Protein AF-A0AAD5VGL7-F1 (afdb_monomer_lite)

Structure (mmCIF, N/CA/C/O backbone):
data_AF-A0AAD5VGL7-F1
#
_entry.id   AF-A0AAD5VGL7-F1
#
loop_
_atom_site.group_PDB
_atom_site.id
_atom_site.type_symbol
_atom_site.label_atom_id
_atom_site.label_alt_id
_atom_site.label_comp_id
_atom_site.label_asym_id
_atom_site.label_entity_id
_atom_site.label_seq_id
_atom_site.pdbx_PDB_ins_code
_atom_site.Cartn_x
_atom_site.Cartn_y
_atom_site.Cartn_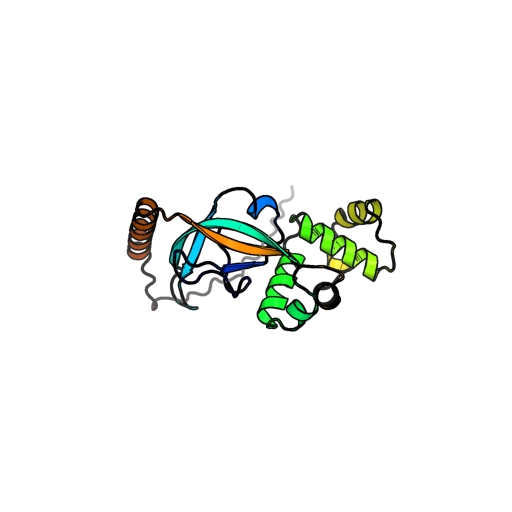z
_atom_site.occupancy
_atom_site.B_iso_or_equiv
_atom_site.auth_seq_id
_atom_site.auth_comp_id
_atom_site.auth_asym_id
_atom_site.auth_atom_id
_atom_site.pdbx_PDB_model_num
ATOM 1 N N . MET A 1 1 ? 11.187 3.983 -8.743 1.00 81.25 1 MET A N 1
ATOM 2 C CA . MET A 1 1 ? 10.273 3.197 -7.882 1.00 81.25 1 MET A CA 1
ATOM 3 C C . MET A 1 1 ? 10.754 1.748 -7.814 1.00 81.25 1 MET A C 1
ATOM 5 O O . MET A 1 1 ? 11.254 1.262 -8.818 1.00 81.25 1 MET A O 1
ATOM 9 N N . HIS A 1 2 ? 10.634 1.075 -6.661 1.00 80.56 2 HIS A N 1
ATOM 10 C CA . HIS A 1 2 ? 11.123 -0.303 -6.461 1.00 80.56 2 HIS A CA 1
ATOM 11 C C . HIS A 1 2 ? 10.104 -1.188 -5.691 1.00 80.56 2 HIS A C 1
ATOM 13 O O . HIS A 1 2 ? 10.265 -1.466 -4.499 1.00 80.56 2 HIS A O 1
ATOM 19 N N . PRO A 1 3 ? 8.987 -1.582 -6.321 1.00 79.75 3 PRO A N 1
ATOM 20 C CA . PRO A 1 3 ? 7.969 -2.410 -5.672 1.00 79.75 3 PRO A CA 1
ATOM 21 C C . PRO A 1 3 ? 8.527 -3.793 -5.292 1.00 79.75 3 PRO A C 1
ATOM 23 O O . PRO A 1 3 ? 9.237 -4.428 -6.069 1.00 79.75 3 PRO A O 1
ATOM 26 N N . ASN A 1 4 ? 8.191 -4.272 -4.092 1.00 76.88 4 ASN A N 1
ATOM 27 C CA . ASN A 1 4 ? 8.487 -5.642 -3.664 1.00 76.88 4 ASN A CA 1
ATOM 28 C C . ASN A 1 4 ? 7.339 -6.583 -4.079 1.00 76.88 4 ASN A C 1
ATOM 30 O O . ASN A 1 4 ? 6.189 -6.339 -3.711 1.00 76.88 4 ASN A O 1
ATOM 34 N N . ALA A 1 5 ? 7.655 -7.675 -4.779 1.00 73.50 5 ALA A N 1
ATOM 35 C CA . ALA A 1 5 ? 6.692 -8.680 -5.236 1.00 73.50 5 ALA A CA 1
ATOM 36 C C . ALA A 1 5 ? 5.824 -9.276 -4.107 1.00 73.50 5 ALA A C 1
ATOM 38 O O . ALA A 1 5 ? 4.659 -9.595 -4.338 1.00 73.50 5 ALA A O 1
ATOM 39 N N . ASP A 1 6 ? 6.334 -9.345 -2.871 1.00 74.06 6 ASP A N 1
ATOM 40 C CA . ASP A 1 6 ? 5.563 -9.808 -1.707 1.00 74.06 6 ASP A CA 1
ATOM 41 C C . ASP A 1 6 ? 4.350 -8.911 -1.404 1.00 74.06 6 ASP A C 1
ATOM 43 O O . ASP A 1 6 ? 3.361 -9.382 -0.849 1.00 74.06 6 ASP A O 1
ATOM 47 N N . HIS A 1 7 ? 4.419 -7.625 -1.772 1.00 76.25 7 HIS A N 1
ATOM 48 C CA . HIS A 1 7 ? 3.369 -6.623 -1.543 1.00 76.25 7 HIS A CA 1
ATOM 49 C C . HIS A 1 7 ? 2.596 -6.259 -2.820 1.00 76.25 7 HIS A C 1
ATOM 51 O O . HIS A 1 7 ? 1.523 -5.657 -2.742 1.00 76.25 7 HIS A O 1
ATOM 57 N N . HIS A 1 8 ? 3.145 -6.588 -3.992 1.00 83.44 8 HIS A N 1
ATOM 58 C CA . HIS A 1 8 ? 2.603 -6.220 -5.298 1.00 83.44 8 HIS A CA 1
ATOM 59 C C . HIS A 1 8 ? 2.683 -7.433 -6.239 1.00 83.44 8 HIS A C 1
ATOM 61 O O . HIS A 1 8 ? 3.618 -7.535 -7.035 1.00 83.44 8 HIS A O 1
ATOM 67 N N . PRO A 1 9 ? 1.725 -8.373 -6.157 1.00 81.75 9 PRO A N 1
ATOM 68 C CA . PRO A 1 9 ? 1.794 -9.630 -6.907 1.00 81.75 9 PRO A CA 1
ATOM 69 C C . PRO A 1 9 ? 1.718 -9.442 -8.429 1.00 81.75 9 PRO A C 1
ATOM 71 O O . PRO A 1 9 ? 2.127 -10.321 -9.178 1.00 81.75 9 PRO A O 1
ATOM 74 N N . LEU A 1 10 ? 1.207 -8.295 -8.880 1.00 87.62 10 LEU A N 1
ATOM 75 C CA . LEU A 1 10 ? 0.990 -7.961 -10.287 1.00 87.62 10 LEU A CA 1
ATOM 76 C C . LEU A 1 10 ? 2.002 -6.931 -10.815 1.00 87.62 10 LEU A C 1
ATOM 78 O O . LEU A 1 10 ? 1.765 -6.289 -11.838 1.00 87.62 10 LEU A O 1
ATOM 82 N N . VAL A 1 11 ? 3.132 -6.757 -10.124 1.00 88.88 11 VAL A N 1
ATOM 83 C CA . VAL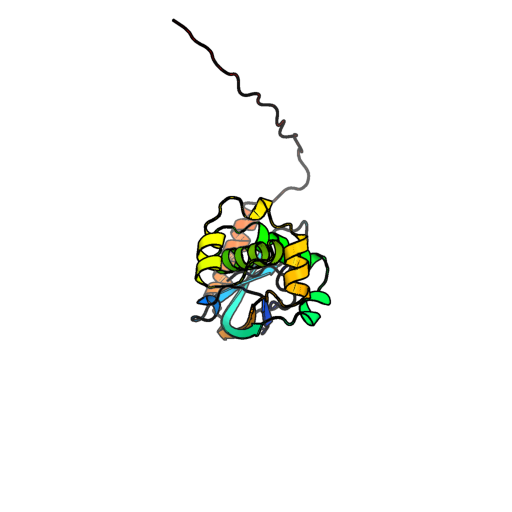 A 1 11 ? 4.255 -5.975 -10.649 1.00 88.88 11 VAL A CA 1
ATOM 84 C C . VAL A 1 11 ? 4.773 -6.605 -11.957 1.00 88.88 11 VAL A C 1
ATOM 86 O O . VAL A 1 11 ? 4.791 -7.836 -12.073 1.00 88.88 11 VAL A O 1
ATOM 89 N N . PRO A 1 12 ? 5.216 -5.808 -12.949 1.00 89.94 12 PRO A N 1
ATOM 90 C CA . PRO A 1 12 ? 5.855 -6.340 -14.144 1.00 89.94 12 PRO A CA 1
ATOM 91 C C . PRO A 1 12 ? 7.048 -7.225 -13.782 1.00 89.94 12 PRO A C 1
ATOM 93 O O . PRO A 1 12 ? 7.918 -6.823 -13.013 1.00 89.94 12 PRO A O 1
ATOM 96 N N . HIS A 1 13 ? 7.097 -8.428 -14.352 1.00 84.81 13 HIS A N 1
ATOM 97 C CA . HIS A 1 13 ? 8.232 -9.344 -14.185 1.00 84.81 13 HIS A CA 1
ATOM 98 C C . HIS A 1 13 ? 9.270 -9.187 -15.303 1.00 84.81 13 HIS A C 1
ATOM 100 O O . HIS A 1 13 ? 10.425 -9.567 -15.135 1.00 84.81 13 HIS A O 1
ATOM 106 N N . ASN A 1 14 ? 8.861 -8.599 -16.430 1.00 88.56 14 ASN A N 1
ATOM 107 C CA . ASN A 1 14 ? 9.703 -8.357 -17.591 1.00 88.56 14 ASN A CA 1
ATOM 108 C C . ASN A 1 14 ? 9.785 -6.851 -17.878 1.00 88.56 14 ASN A C 1
ATOM 110 O O . ASN A 1 14 ? 8.787 -6.145 -17.702 1.00 88.56 14 ASN A O 1
ATOM 114 N N . PRO A 1 15 ? 10.939 -6.347 -18.349 1.00 91.69 15 PRO A N 1
ATOM 115 C CA . PRO A 1 15 ? 11.056 -4.973 -18.816 1.00 91.69 15 PRO A CA 1
ATOM 116 C C . PRO A 1 15 ? 10.012 -4.620 -19.881 1.00 91.69 15 PRO A C 1
ATOM 118 O O . PRO A 1 15 ? 9.734 -5.415 -20.775 1.00 91.69 15 PRO A O 1
ATOM 121 N N . GLY A 1 16 ? 9.440 -3.422 -19.782 1.00 92.44 16 GLY A N 1
ATOM 122 C CA . GLY A 1 16 ? 8.427 -2.899 -20.700 1.00 92.44 16 GLY A CA 1
ATOM 123 C C . GLY A 1 16 ? 6.991 -3.391 -20.483 1.00 92.44 16 GLY A C 1
ATOM 124 O O . GLY A 1 16 ? 6.076 -2.843 -21.093 1.00 92.44 16 GLY A O 1
ATOM 125 N N . TYR A 1 17 ? 6.762 -4.398 -19.635 1.00 93.31 17 TYR A N 1
ATOM 126 C CA . TYR A 1 17 ? 5.423 -4.959 -19.444 1.00 93.31 17 TYR A CA 1
ATOM 127 C C . TYR A 1 17 ? 4.573 -4.068 -18.530 1.00 93.31 17 TYR A C 1
ATOM 129 O O . TYR A 1 17 ? 5.093 -3.510 -17.565 1.00 93.31 17 TYR A O 1
ATOM 137 N N . PRO A 1 18 ? 3.258 -3.951 -18.778 1.00 94.75 18 PRO A N 1
ATOM 138 C CA . PRO A 1 18 ? 2.367 -3.276 -17.850 1.00 94.75 18 PRO A CA 1
ATOM 139 C C . PRO A 1 18 ? 2.207 -4.093 -16.564 1.00 94.75 18 PRO A C 1
ATOM 141 O O . PRO A 1 18 ? 2.501 -5.290 -16.514 1.00 94.75 18 PRO A O 1
ATOM 144 N N . GLY A 1 19 ? 1.703 -3.450 -15.518 1.00 94.12 19 GLY A N 1
ATOM 145 C CA . GLY A 1 19 ? 1.383 -4.143 -14.276 1.00 94.12 19 GLY A CA 1
ATOM 146 C C . GLY A 1 19 ? 0.518 -3.317 -13.344 1.00 94.12 19 GLY A C 1
ATOM 147 O O . GLY A 1 19 ? 0.002 -2.263 -13.712 1.00 94.12 19 GLY A O 1
ATOM 148 N N . LEU A 1 20 ? 0.361 -3.808 -12.123 1.00 93.75 20 LEU A N 1
ATOM 149 C CA . LEU A 1 20 ? -0.475 -3.197 -11.103 1.00 93.75 20 LEU A CA 1
ATOM 150 C C . LEU A 1 20 ? 0.262 -3.192 -9.768 1.00 93.75 20 LEU A C 1
ATOM 152 O O . LEU A 1 20 ? 0.840 -4.199 -9.349 1.00 93.75 20 LEU A O 1
ATOM 156 N N . ILE A 1 21 ? 0.221 -2.055 -9.083 1.00 93.44 21 ILE A N 1
ATOM 157 C CA . ILE A 1 21 ? 0.756 -1.915 -7.734 1.00 93.44 21 ILE A CA 1
ATOM 158 C C . ILE A 1 21 ? -0.314 -1.392 -6.793 1.00 93.44 21 ILE A C 1
ATOM 160 O O . ILE A 1 21 ? -1.121 -0.533 -7.128 1.00 93.44 21 ILE A O 1
ATOM 164 N N . ILE A 1 22 ? -0.274 -1.898 -5.573 1.00 92.62 22 ILE A N 1
ATOM 165 C CA . ILE A 1 22 ? -1.007 -1.336 -4.445 1.00 92.62 22 ILE A CA 1
ATOM 166 C C . ILE A 1 22 ? -0.101 -0.283 -3.797 1.00 92.62 22 ILE A C 1
ATOM 168 O O . ILE A 1 22 ? 1.031 -0.601 -3.450 1.00 92.62 22 ILE A O 1
ATOM 172 N N . CYS A 1 23 ? -0.521 0.970 -3.650 1.00 89.25 23 CYS A N 1
ATOM 173 C CA . CYS A 1 23 ? 0.334 2.013 -3.082 1.00 89.25 23 CYS A CA 1
ATOM 174 C C . CYS A 1 23 ? -0.482 3.131 -2.440 1.00 89.25 23 CYS A C 1
ATOM 176 O O . CYS A 1 23 ? -1.201 3.824 -3.134 1.00 89.25 23 CYS A O 1
ATOM 178 N N . ASN A 1 24 ? -0.311 3.410 -1.146 1.00 88.88 24 ASN A N 1
ATOM 179 C CA . ASN A 1 24 ? -1.044 4.507 -0.496 1.00 88.88 24 ASN A CA 1
ATOM 180 C C . ASN A 1 24 ? -0.321 5.873 -0.587 1.00 88.88 24 ASN A C 1
ATOM 182 O O . ASN A 1 24 ? -0.438 6.698 0.318 1.00 88.88 24 ASN A O 1
ATOM 186 N N . ARG A 1 25 ? 0.438 6.109 -1.665 1.00 87.88 25 ARG A N 1
ATOM 187 C CA . ARG A 1 25 ? 1.171 7.354 -1.959 1.00 87.88 25 ARG A CA 1
ATOM 188 C C . ARG A 1 25 ? 0.621 7.949 -3.252 1.00 87.88 25 ARG A C 1
ATOM 190 O O . ARG A 1 25 ? 0.757 7.314 -4.287 1.00 87.88 25 ARG A O 1
ATOM 197 N N . LEU A 1 26 ? -0.025 9.113 -3.200 1.00 87.44 26 LEU A N 1
ATOM 198 C CA . LEU A 1 26 ? -0.634 9.732 -4.391 1.00 87.44 26 LEU A CA 1
ATOM 199 C C . LEU A 1 26 ? 0.412 10.331 -5.334 1.00 87.44 26 LEU A C 1
ATOM 201 O O . LEU A 1 26 ? 0.234 10.306 -6.548 1.00 87.44 26 LEU A O 1
ATOM 205 N N . GLU A 1 27 ? 1.541 10.775 -4.789 1.00 90.25 27 GLU A N 1
ATOM 206 C CA . GLU A 1 27 ? 2.642 11.356 -5.556 1.00 90.25 27 GLU A CA 1
ATOM 207 C C . GLU A 1 27 ? 3.239 10.371 -6.572 1.00 90.25 27 GLU A C 1
ATOM 209 O O . GLU A 1 27 ? 3.944 10.771 -7.489 1.00 90.25 27 GLU A O 1
ATOM 214 N N . VAL A 1 28 ? 2.955 9.067 -6.452 1.00 89.75 28 VAL A N 1
ATOM 215 C CA . VAL A 1 28 ? 3.400 8.097 -7.459 1.00 89.75 28 VAL A CA 1
ATOM 216 C C . VAL A 1 28 ? 2.697 8.307 -8.795 1.00 89.75 28 VAL A C 1
ATOM 218 O O . VAL A 1 28 ? 3.283 7.960 -9.811 1.00 89.75 28 VAL A O 1
ATOM 221 N N . SER A 1 29 ? 1.493 8.890 -8.834 1.00 91.00 29 SER A N 1
ATOM 222 C CA . SER A 1 29 ? 0.852 9.263 -10.107 1.00 91.00 29 SER A CA 1
ATOM 223 C C . SER A 1 29 ? 1.438 10.508 -10.767 1.00 91.00 29 SER A C 1
ATOM 225 O O . SER A 1 29 ? 1.052 10.847 -11.883 1.00 91.00 29 SER A O 1
ATOM 227 N N . GLU A 1 30 ? 2.375 11.188 -10.110 1.00 92.00 30 GLU A N 1
ATOM 228 C CA . GLU A 1 30 ? 2.983 12.398 -10.640 1.00 92.00 30 GLU A CA 1
ATOM 229 C C . GLU A 1 30 ? 4.249 12.039 -11.426 1.00 92.00 30 GLU A C 1
ATOM 231 O O . GLU A 1 30 ? 5.241 11.559 -10.874 1.00 92.00 30 GLU A O 1
ATOM 236 N N . GLY A 1 31 ? 4.205 12.273 -12.738 1.00 92.62 31 GLY A N 1
ATOM 237 C CA . GLY A 1 31 ? 5.354 12.138 -13.628 1.00 92.62 31 GLY A CA 1
ATOM 238 C C . GLY A 1 31 ? 5.727 10.704 -14.012 1.00 92.62 31 GLY A C 1
ATOM 239 O O . GLY A 1 31 ? 4.964 9.749 -13.858 1.00 92.62 31 GLY A O 1
ATOM 240 N N . VAL A 1 32 ? 6.935 10.583 -14.563 1.00 95.50 32 VAL A N 1
ATOM 241 C CA . VAL A 1 32 ? 7.489 9.336 -15.092 1.00 95.50 32 VAL A CA 1
ATOM 242 C C . VAL A 1 32 ? 8.547 8.798 -14.134 1.00 95.50 32 VAL A C 1
ATOM 244 O O . VAL A 1 32 ? 9.469 9.510 -13.736 1.00 95.50 32 VAL A O 1
ATOM 247 N N . TRP A 1 33 ? 8.430 7.522 -13.779 1.00 94.69 33 TRP A N 1
ATOM 248 C CA . TRP A 1 33 ? 9.282 6.862 -12.799 1.00 94.69 33 TRP A CA 1
ATOM 249 C C . TRP A 1 33 ? 10.113 5.757 -13.435 1.00 94.69 33 TRP A C 1
ATOM 251 O O . TRP A 1 33 ? 9.581 4.844 -14.062 1.00 94.69 33 TRP A O 1
ATOM 261 N N . SER A 1 34 ? 11.413 5.744 -13.147 1.00 95.00 34 SER A N 1
ATOM 262 C CA . SER A 1 34 ? 12.253 4.584 -13.449 1.00 95.00 34 SER A CA 1
ATOM 263 C C . SER A 1 34 ? 11.874 3.418 -12.535 1.00 95.00 34 SER A C 1
ATOM 265 O O . SER A 1 34 ? 11.980 3.520 -11.305 1.00 95.00 34 SER A O 1
ATOM 267 N N . LEU A 1 35 ? 11.401 2.317 -13.115 1.00 94.12 35 LEU A N 1
ATOM 268 C CA . LEU A 1 35 ? 10.999 1.118 -12.388 1.00 94.12 35 LEU A CA 1
ATOM 269 C C . LEU A 1 35 ? 12.181 0.154 -12.259 1.00 94.12 35 LEU A C 1
ATOM 271 O O . LEU A 1 35 ? 12.776 -0.259 -13.254 1.00 94.12 35 LEU A O 1
ATOM 275 N N . LEU A 1 36 ? 12.491 -0.227 -11.022 1.00 91.94 36 LEU A N 1
ATOM 276 C CA . LEU A 1 36 ? 13.457 -1.270 -10.697 1.00 91.94 36 LEU A CA 1
ATOM 277 C C . LEU A 1 36 ? 12.709 -2.459 -10.096 1.00 91.94 36 LEU A C 1
ATOM 279 O O . LEU A 1 36 ? 11.997 -2.302 -9.103 1.00 91.94 36 LEU A O 1
ATOM 283 N N . ILE A 1 37 ? 12.882 -3.640 -10.682 1.00 89.06 37 ILE A N 1
ATOM 284 C CA . ILE A 1 37 ? 12.277 -4.885 -10.203 1.00 89.06 37 ILE A CA 1
ATOM 285 C C . ILE A 1 37 ? 13.348 -5.805 -9.632 1.00 89.06 37 ILE A C 1
ATOM 287 O O . ILE A 1 37 ? 14.503 -5.798 -10.064 1.00 89.06 37 ILE A O 1
ATOM 291 N N . HIS A 1 38 ? 12.957 -6.579 -8.628 1.00 82.88 38 HIS A N 1
ATOM 292 C CA . HIS A 1 38 ? 13.845 -7.529 -7.987 1.00 82.88 38 HIS A CA 1
ATOM 293 C C . HIS A 1 38 ? 13.850 -8.858 -8.747 1.00 82.88 38 HIS A C 1
ATOM 295 O O . HIS A 1 38 ? 12.807 -9.471 -8.957 1.00 82.88 38 HIS A O 1
ATOM 301 N N . SER A 1 39 ? 15.041 -9.325 -9.094 1.00 74.38 39 SER A N 1
ATOM 302 C CA . SER A 1 39 ? 15.323 -10.633 -9.668 1.00 74.38 39 SER A CA 1
ATOM 303 C C . SER A 1 39 ? 16.151 -11.431 -8.666 1.00 74.38 39 SER A C 1
ATOM 305 O O . SER A 1 39 ? 17.202 -10.984 -8.202 1.00 74.38 39 SER A O 1
ATOM 307 N N . GLY A 1 40 ? 15.646 -12.599 -8.275 1.00 66.62 40 GLY A N 1
ATOM 308 C CA . GLY A 1 40 ? 16.338 -13.505 -7.365 1.00 66.62 40 GLY A CA 1
ATOM 309 C C . GLY A 1 40 ? 15.385 -14.275 -6.460 1.00 66.62 40 GLY A C 1
ATOM 310 O O . GLY A 1 40 ? 14.431 -13.719 -5.916 1.00 66.62 40 GLY A O 1
ATOM 311 N N . ASN A 1 41 ? 15.681 -15.558 -6.277 1.00 64.88 41 ASN A N 1
ATOM 312 C CA . ASN A 1 41 ? 15.018 -16.407 -5.294 1.00 64.88 41 ASN A CA 1
ATOM 313 C C . ASN A 1 41 ? 15.632 -16.195 -3.905 1.00 64.88 41 ASN A C 1
ATOM 315 O O . ASN A 1 41 ? 16.767 -15.721 -3.772 1.00 64.88 41 ASN A O 1
ATOM 319 N N . ARG A 1 42 ? 14.910 -16.609 -2.855 1.00 61.91 42 ARG A N 1
ATOM 320 C CA . ARG A 1 42 ? 15.474 -16.681 -1.497 1.00 61.91 42 ARG A CA 1
ATOM 321 C C . ARG A 1 42 ? 16.793 -17.463 -1.524 1.00 61.91 42 ARG A C 1
ATOM 323 O O . ARG A 1 42 ? 16.841 -18.565 -2.058 1.00 61.91 42 ARG A O 1
ATOM 330 N N . GLY A 1 43 ? 17.848 -16.879 -0.956 1.00 66.88 43 GLY A N 1
ATOM 331 C CA . GLY A 1 43 ? 19.189 -17.475 -0.914 1.00 66.88 43 GLY A CA 1
ATOM 332 C C . GLY A 1 43 ? 20.097 -17.122 -2.097 1.00 66.88 43 GLY A C 1
ATOM 333 O O . GLY A 1 43 ? 21.278 -17.450 -2.059 1.00 66.88 43 GLY A O 1
ATOM 334 N N . THR A 1 44 ? 19.592 -16.417 -3.114 1.00 68.50 44 THR A N 1
ATOM 335 C CA . THR A 1 44 ? 20.431 -15.851 -4.183 1.00 68.50 44 THR A CA 1
ATOM 336 C C . THR A 1 44 ? 20.692 -14.363 -3.944 1.00 68.50 44 THR A C 1
ATOM 338 O O . THR A 1 44 ? 19.846 -13.688 -3.347 1.00 68.50 44 THR A O 1
ATOM 341 N N . PRO A 1 45 ? 21.843 -13.823 -4.388 1.00 73.25 45 PRO A N 1
ATOM 342 C CA . PRO A 1 45 ? 22.092 -12.391 -4.322 1.00 73.25 45 PRO A CA 1
ATOM 343 C C . PRO A 1 45 ? 20.996 -11.614 -5.052 1.00 73.25 45 PRO A C 1
ATOM 345 O O . PRO A 1 45 ? 20.709 -11.889 -6.216 1.00 73.25 45 PRO A O 1
ATOM 348 N N . VAL A 1 46 ? 20.429 -10.633 -4.353 1.00 75.81 46 VAL A N 1
ATOM 349 C CA . VAL A 1 46 ? 19.463 -9.658 -4.869 1.00 75.81 46 VAL A CA 1
ATOM 350 C C . VAL A 1 46 ? 20.001 -9.011 -6.147 1.00 75.81 46 VAL A C 1
ATOM 352 O O . VAL A 1 46 ? 21.064 -8.388 -6.119 1.00 75.81 46 VAL A O 1
ATOM 355 N N . GLN A 1 47 ? 19.276 -9.135 -7.261 1.00 81.44 47 GLN A N 1
ATOM 356 C CA . GLN A 1 47 ? 19.591 -8.436 -8.507 1.00 81.44 47 GLN A CA 1
ATOM 357 C C . GLN A 1 47 ? 18.499 -7.425 -8.823 1.00 81.44 47 GLN A C 1
ATOM 359 O O . GLN A 1 47 ? 17.316 -7.750 -8.841 1.00 81.44 47 GLN A O 1
ATOM 364 N N . TRP A 1 48 ? 18.903 -6.191 -9.096 1.00 85.75 48 TRP A N 1
ATOM 365 C CA . TRP A 1 48 ? 17.993 -5.152 -9.553 1.00 85.75 48 TRP A CA 1
ATOM 366 C C . TRP A 1 48 ? 17.997 -5.114 -11.074 1.00 85.75 48 TRP A C 1
ATOM 368 O O . TRP A 1 48 ? 19.056 -4.997 -11.687 1.00 85.75 48 TRP A O 1
ATOM 378 N N . ILE A 1 49 ? 16.813 -5.211 -11.671 1.00 89.00 49 ILE A N 1
ATOM 379 C CA . ILE A 1 49 ? 16.613 -5.087 -13.112 1.00 89.00 49 ILE A CA 1
ATOM 380 C C . ILE A 1 49 ? 15.875 -3.785 -13.373 1.00 89.00 49 ILE A C 1
ATOM 382 O O . ILE A 1 49 ? 14.813 -3.532 -12.804 1.00 89.00 49 ILE A O 1
ATOM 386 N N . TYR A 1 50 ? 16.426 -2.970 -14.264 1.00 94.12 50 TYR A N 1
ATOM 387 C CA . TYR A 1 50 ? 15.717 -1.816 -14.786 1.00 94.12 50 TYR A CA 1
ATOM 388 C C . TYR A 1 50 ? 14.654 -2.251 -15.793 1.00 94.12 50 TYR A C 1
ATOM 390 O O . TYR A 1 50 ? 14.951 -2.809 -16.852 1.00 94.12 50 TYR A O 1
ATOM 398 N N . ALA A 1 51 ? 13.399 -2.007 -15.425 1.00 94.12 51 ALA A N 1
ATOM 399 C CA . ALA A 1 51 ? 12.225 -2.459 -16.155 1.00 94.12 51 ALA A CA 1
ATOM 400 C C . ALA A 1 51 ? 11.673 -1.404 -17.127 1.00 94.12 51 ALA A C 1
ATOM 402 O O . ALA A 1 51 ? 10.778 -1.731 -17.905 1.00 94.12 51 ALA A O 1
ATOM 403 N N . GLY A 1 52 ? 12.179 -0.165 -17.087 1.00 96.25 52 GLY A N 1
ATOM 404 C CA . GLY A 1 52 ? 11.767 0.938 -17.961 1.00 96.25 52 GLY A CA 1
ATOM 405 C C . GLY A 1 52 ? 11.323 2.194 -17.211 1.00 96.25 52 GLY A C 1
ATOM 406 O O . GLY A 1 52 ? 11.455 2.298 -15.989 1.00 96.25 52 GLY A O 1
ATOM 407 N N . GLN A 1 53 ? 10.785 3.141 -17.972 1.00 97.38 53 GLN A N 1
ATOM 408 C CA . GLN A 1 53 ? 10.170 4.378 -17.506 1.00 97.38 53 GLN A CA 1
ATOM 409 C C . GLN A 1 53 ? 8.649 4.209 -17.502 1.00 97.38 53 GLN A C 1
ATOM 411 O O . GLN A 1 53 ? 8.077 3.825 -18.522 1.00 97.38 53 GLN A O 1
ATOM 416 N N . TYR A 1 54 ? 8.003 4.475 -16.368 1.00 96.75 54 TYR A N 1
ATOM 417 C CA . TYR A 1 54 ? 6.585 4.189 -16.157 1.00 96.75 54 TYR A CA 1
ATOM 418 C C . TYR A 1 54 ? 5.801 5.418 -15.725 1.00 96.75 54 TYR A C 1
ATOM 420 O O . TYR A 1 54 ? 6.212 6.136 -14.815 1.00 96.75 54 TYR A O 1
ATOM 428 N N . GLU A 1 55 ? 4.631 5.591 -16.326 1.00 96.88 55 GLU A N 1
ATOM 429 C CA . GLU A 1 55 ? 3.558 6.398 -15.756 1.00 96.88 55 GLU A CA 1
ATOM 430 C C . GLU A 1 55 ? 2.697 5.523 -14.849 1.00 96.88 55 GLU A C 1
ATOM 432 O O . GLU A 1 55 ? 2.327 4.400 -15.213 1.00 96.88 55 GLU A O 1
ATOM 437 N N . ASN A 1 56 ? 2.343 6.056 -13.681 1.00 96.19 56 ASN A N 1
ATOM 438 C CA . ASN A 1 56 ? 1.432 5.388 -12.762 1.00 96.19 56 ASN A CA 1
ATOM 439 C C . ASN A 1 56 ? 0.086 6.103 -12.808 1.00 96.19 56 ASN A C 1
ATOM 441 O O . ASN A 1 56 ? 0.020 7.320 -12.658 1.00 96.19 56 ASN A O 1
ATOM 445 N N . ARG A 1 57 ? -1.001 5.355 -12.981 1.00 95.50 57 ARG A N 1
ATOM 446 C CA . ARG A 1 57 ? -2.355 5.923 -12.978 1.00 95.50 57 ARG A CA 1
ATOM 447 C C . ARG A 1 57 ? -3.166 5.284 -11.874 1.00 95.50 57 ARG A C 1
ATOM 449 O O . ARG A 1 57 ? -3.219 4.059 -11.805 1.00 95.50 57 ARG A O 1
ATOM 456 N N . LEU A 1 58 ? -3.766 6.107 -11.016 1.00 95.44 58 LEU A N 1
ATOM 457 C CA . LEU A 1 58 ? -4.727 5.630 -10.028 1.00 95.44 58 LEU A CA 1
ATOM 458 C C . LEU A 1 58 ? -5.911 5.030 -10.788 1.00 95.44 58 LEU A C 1
ATOM 460 O O . LEU A 1 58 ? -6.557 5.726 -11.568 1.00 95.44 58 LEU A O 1
ATOM 464 N N . VAL A 1 59 ? -6.165 3.743 -10.578 1.00 95.19 59 VAL A N 1
ATOM 465 C CA . VAL A 1 59 ? -7.297 3.041 -11.204 1.00 95.19 59 VAL A CA 1
ATOM 466 C C . VAL A 1 59 ? -8.432 2.773 -10.234 1.00 95.19 59 VAL A C 1
ATOM 468 O O . VAL A 1 59 ? -9.530 2.438 -10.662 1.00 95.19 59 VAL A O 1
ATOM 471 N N . GLY A 1 60 ? -8.185 2.959 -8.941 1.00 94.56 60 GLY A N 1
ATOM 472 C CA . GLY A 1 60 ? -9.210 2.870 -7.920 1.00 94.56 60 GLY A CA 1
ATOM 473 C C . GLY A 1 60 ? -8.639 2.472 -6.574 1.00 94.56 60 GLY A C 1
ATOM 474 O O . GLY A 1 60 ? -7.440 2.588 -6.305 1.00 94.56 60 GLY A O 1
ATOM 475 N N . GLU A 1 61 ? -9.532 1.985 -5.735 1.00 95.69 61 GLU A N 1
ATOM 476 C CA . GLU A 1 61 ? -9.227 1.440 -4.427 1.00 95.69 61 GLU A CA 1
ATOM 477 C C . GLU A 1 61 ? -9.561 -0.051 -4.433 1.00 95.69 61 GLU A C 1
ATOM 479 O O . GLU A 1 61 ? -10.493 -0.481 -5.106 1.00 95.69 61 GLU A O 1
ATOM 484 N N . MET A 1 62 ? -8.776 -0.841 -3.707 1.00 95.19 62 MET A N 1
ATOM 485 C CA . MET A 1 62 ? -9.021 -2.265 -3.540 1.00 95.19 62 MET A CA 1
ATOM 486 C C . MET A 1 62 ? -10.340 -2.465 -2.811 1.00 95.19 62 MET A C 1
ATOM 488 O O . MET A 1 62 ? -10.529 -1.936 -1.710 1.00 95.19 62 MET A O 1
ATOM 492 N N . GLU A 1 63 ? -11.226 -3.246 -3.417 1.00 96.38 63 GLU A N 1
ATOM 493 C CA . GLU A 1 63 ? -12.503 -3.562 -2.806 1.00 96.38 63 GLU A CA 1
ATOM 494 C C . GLU A 1 63 ? -12.325 -4.546 -1.637 1.00 96.38 63 GLU A C 1
ATOM 496 O O . GLU A 1 63 ? -11.362 -5.321 -1.601 1.00 96.38 63 GLU A O 1
ATOM 501 N N . PRO A 1 64 ? -13.241 -4.543 -0.654 1.00 97.19 64 PRO A N 1
ATOM 502 C CA . PRO A 1 64 ? -13.084 -5.349 0.557 1.00 97.19 64 PRO A CA 1
ATOM 503 C C . PRO A 1 64 ? -13.038 -6.848 0.254 1.00 97.19 64 PRO A C 1
ATOM 505 O O . PRO A 1 64 ? -12.275 -7.592 0.867 1.00 97.19 64 PRO A O 1
ATOM 508 N N . GLU A 1 65 ? -13.823 -7.282 -0.733 1.00 97.12 65 GLU A N 1
ATOM 509 C CA . GLU A 1 65 ? -13.852 -8.666 -1.203 1.00 97.12 65 GLU A CA 1
ATOM 510 C C . GLU A 1 65 ? -12.540 -9.056 -1.899 1.00 97.12 65 GLU A C 1
ATOM 512 O O . GLU A 1 65 ? -12.009 -10.144 -1.670 1.00 97.12 65 GLU A O 1
ATOM 517 N N . ASP A 1 66 ? -11.943 -8.145 -2.674 1.00 94.88 66 ASP A N 1
ATOM 518 C CA . ASP A 1 66 ? -10.628 -8.370 -3.277 1.00 94.88 66 ASP A CA 1
ATOM 519 C C . ASP A 1 66 ? -9.550 -8.507 -2.205 1.00 94.88 66 ASP A C 1
ATOM 521 O O . ASP A 1 66 ? -8.684 -9.377 -2.323 1.00 94.88 66 ASP A O 1
ATOM 525 N N . PHE A 1 67 ? -9.602 -7.680 -1.151 1.00 95.81 67 PHE A N 1
ATOM 526 C CA . PHE A 1 67 ? -8.681 -7.782 -0.021 1.00 95.81 67 PHE A CA 1
ATOM 527 C C . PHE A 1 67 ? -8.877 -9.100 0.738 1.00 95.81 67 PHE A C 1
ATOM 529 O O . PHE A 1 67 ? -7.895 -9.799 0.995 1.00 95.81 67 PHE A O 1
ATOM 536 N N . LYS A 1 68 ? -10.126 -9.485 1.039 1.00 96.50 68 LYS A N 1
ATOM 537 C CA . LYS A 1 68 ? -10.480 -10.762 1.685 1.00 96.50 68 LYS A CA 1
ATOM 538 C C . LYS A 1 68 ? -9.943 -11.970 0.923 1.00 96.50 68 LYS A C 1
ATOM 540 O O . LYS A 1 68 ? -9.442 -12.896 1.559 1.00 96.50 68 LYS A O 1
ATOM 545 N N . ASN A 1 69 ? -9.977 -11.934 -0.405 1.00 95.50 69 ASN A N 1
ATOM 546 C CA . ASN A 1 69 ? -9.503 -13.021 -1.261 1.00 95.50 69 ASN A CA 1
ATOM 547 C C . ASN A 1 69 ? -7.982 -13.011 -1.505 1.00 95.50 69 ASN A C 1
ATOM 549 O O . ASN A 1 69 ? -7.450 -13.910 -2.161 1.00 95.50 69 ASN A O 1
ATOM 553 N N . GLN A 1 70 ? -7.241 -12.038 -0.962 1.00 94.00 70 GLN A N 1
ATOM 554 C CA . GLN A 1 70 ? -5.781 -12.064 -1.017 1.00 94.00 70 GLN A CA 1
ATOM 555 C C . GLN A 1 70 ? -5.186 -13.163 -0.133 1.00 94.00 70 GLN A C 1
ATOM 557 O O . GLN A 1 70 ? -5.702 -13.509 0.927 1.00 94.00 70 GLN A O 1
ATOM 562 N N . ARG A 1 71 ? -4.002 -13.639 -0.528 1.00 92.88 71 ARG A N 1
ATOM 563 C CA . ARG A 1 71 ? -3.193 -14.564 0.279 1.00 92.88 71 ARG A CA 1
ATOM 564 C C . ARG A 1 71 ? -2.861 -13.951 1.644 1.00 92.88 71 ARG A C 1
ATOM 566 O O . ARG A 1 71 ? -2.439 -12.795 1.709 1.00 92.88 71 ARG A O 1
ATOM 573 N N . ASP A 1 72 ? -2.882 -14.763 2.700 1.00 93.19 72 ASP A N 1
ATOM 574 C CA . ASP A 1 72 ? -2.543 -14.338 4.070 1.00 93.19 72 ASP A CA 1
ATOM 575 C C . ASP A 1 72 ? -1.198 -13.622 4.176 1.00 93.19 72 ASP A C 1
ATOM 577 O O . ASP A 1 72 ? -1.044 -12.676 4.946 1.00 93.19 72 ASP A O 1
ATOM 581 N N . LEU A 1 73 ? -0.210 -14.061 3.393 1.00 90.69 73 LEU A N 1
ATOM 582 C CA . LEU A 1 73 ? 1.109 -13.437 3.371 1.00 90.69 73 LEU A CA 1
ATOM 583 C C . LEU A 1 73 ? 1.036 -11.978 2.900 1.00 90.69 73 LEU A C 1
ATOM 585 O O . LEU A 1 73 ? 1.684 -11.121 3.495 1.00 90.69 73 LEU A O 1
ATOM 589 N N . LEU A 1 74 ? 0.215 -11.690 1.887 1.00 91.38 74 LEU A N 1
ATOM 590 C CA . LEU A 1 74 ? 0.018 -10.335 1.374 1.00 91.38 74 LEU A CA 1
ATOM 591 C C . LEU A 1 74 ? -0.765 -9.476 2.374 1.00 91.38 74 LEU A C 1
ATOM 593 O O . LEU A 1 74 ? -0.358 -8.346 2.647 1.00 91.38 74 LEU A O 1
ATOM 597 N N . LYS A 1 75 ? -1.836 -10.022 2.970 1.00 94.69 75 LYS A N 1
ATOM 598 C CA . LYS A 1 75 ? -2.604 -9.337 4.025 1.00 94.69 75 LYS A CA 1
ATOM 599 C C . LYS A 1 75 ? -1.697 -8.936 5.189 1.00 94.69 75 LYS A C 1
ATOM 601 O O . LYS A 1 75 ? -1.628 -7.762 5.545 1.00 94.69 75 LYS A O 1
ATOM 606 N N . LYS A 1 76 ? -0.923 -9.891 5.720 1.00 94.38 76 LYS A N 1
ATOM 607 C CA . LYS A 1 76 ? 0.038 -9.664 6.813 1.00 94.38 76 LYS A CA 1
ATOM 608 C C . LYS A 1 76 ? 1.091 -8.624 6.444 1.00 94.38 76 LYS A C 1
ATOM 610 O O . LYS A 1 76 ? 1.399 -7.766 7.262 1.00 94.38 76 LYS A O 1
ATOM 615 N N . ALA A 1 77 ? 1.617 -8.665 5.222 1.00 92.69 77 ALA A N 1
ATOM 616 C CA . ALA A 1 77 ? 2.612 -7.703 4.759 1.00 92.69 77 ALA A CA 1
ATOM 617 C C . ALA A 1 77 ? 2.068 -6.260 4.752 1.00 92.69 77 ALA A C 1
ATOM 619 O O . ALA A 1 77 ? 2.731 -5.341 5.239 1.00 92.69 77 ALA A O 1
ATOM 620 N N . TRP A 1 78 ? 0.839 -6.057 4.266 1.00 94.75 78 TRP A N 1
ATOM 621 C CA . TRP A 1 78 ? 0.187 -4.743 4.271 1.00 94.75 78 TRP A CA 1
ATOM 622 C C . TRP A 1 78 ? -0.178 -4.259 5.671 1.00 94.75 78 TRP A C 1
ATOM 624 O O . TRP A 1 78 ? 0.099 -3.105 6.002 1.00 94.75 78 TRP A O 1
ATOM 634 N N . VAL A 1 79 ? -0.718 -5.137 6.513 1.00 95.56 79 VAL A N 1
ATOM 635 C CA . VAL A 1 79 ? -1.019 -4.835 7.920 1.00 95.56 79 VAL A CA 1
ATOM 636 C C . VAL A 1 79 ? 0.244 -4.417 8.658 1.00 95.56 79 VAL A C 1
ATOM 638 O O . VAL A 1 79 ? 0.256 -3.368 9.298 1.00 95.56 79 VAL A O 1
ATOM 641 N N . GLU A 1 80 ? 1.339 -5.163 8.501 1.00 94.25 80 GLU A N 1
ATOM 642 C CA . GLU A 1 80 ? 2.616 -4.838 9.134 1.00 94.25 80 GLU A CA 1
ATOM 643 C C . GLU A 1 80 ? 3.148 -3.482 8.666 1.00 94.25 80 GLU A C 1
ATOM 645 O O . GLU A 1 80 ? 3.695 -2.701 9.448 1.00 94.25 80 GLU A O 1
ATOM 650 N N . ARG A 1 81 ? 2.965 -3.170 7.380 1.00 93.12 81 ARG A N 1
ATOM 651 C CA . ARG A 1 81 ? 3.372 -1.893 6.798 1.00 93.12 81 ARG A CA 1
ATOM 652 C C . ARG A 1 81 ? 2.563 -0.730 7.372 1.00 93.12 81 ARG A C 1
ATOM 654 O O . ARG A 1 81 ? 3.165 0.261 7.791 1.00 93.12 81 ARG A O 1
ATOM 661 N N . ILE A 1 82 ? 1.236 -0.857 7.431 1.00 94.94 82 ILE A N 1
ATOM 662 C CA . ILE A 1 82 ? 0.343 0.134 8.052 1.00 94.94 82 ILE A CA 1
ATOM 663 C C . ILE A 1 82 ? 0.680 0.273 9.535 1.00 94.94 82 ILE A C 1
ATOM 665 O O . ILE A 1 82 ? 0.714 1.384 10.048 1.00 94.94 82 ILE A O 1
ATOM 669 N N . TRP A 1 83 ? 0.983 -0.821 10.224 1.00 94.38 83 TRP A N 1
ATOM 670 C CA . TRP A 1 83 ? 1.303 -0.827 11.645 1.00 94.38 83 TRP A CA 1
ATOM 671 C C . TRP A 1 83 ? 2.637 -0.132 11.963 1.00 94.38 83 TRP A C 1
ATOM 673 O O . TRP A 1 83 ? 2.697 0.756 12.818 1.00 94.38 83 TRP A O 1
ATOM 683 N N . ARG A 1 84 ? 3.719 -0.497 11.259 1.00 91.19 84 ARG A N 1
ATOM 684 C CA . ARG A 1 84 ? 5.087 -0.038 11.562 1.00 91.19 84 ARG A CA 1
ATOM 685 C C . ARG A 1 84 ? 5.411 1.356 11.050 1.00 91.19 84 ARG A C 1
ATOM 687 O O . ARG A 1 84 ? 6.188 2.068 11.687 1.00 91.19 84 ARG A O 1
ATOM 694 N N . LEU A 1 85 ? 4.878 1.759 9.896 1.00 90.44 85 LEU A N 1
ATOM 695 C CA . LEU A 1 85 ? 5.239 3.036 9.275 1.00 90.44 85 LEU A CA 1
ATOM 696 C C . LEU A 1 85 ? 4.455 4.188 9.914 1.00 90.44 85 LEU A C 1
ATOM 698 O O . LEU A 1 85 ? 3.481 4.710 9.363 1.00 90.44 85 LEU A O 1
ATOM 702 N N . LYS A 1 86 ? 4.898 4.586 11.112 1.00 85.81 86 LYS A N 1
ATOM 703 C CA . LYS A 1 86 ? 4.222 5.594 11.938 1.00 85.81 86 LYS A CA 1
ATOM 704 C C . LYS A 1 86 ? 4.141 6.964 11.261 1.00 85.81 86 LYS A C 1
ATOM 706 O O . LYS A 1 86 ? 3.082 7.578 11.280 1.00 85.81 86 LYS A O 1
ATOM 711 N N . ASN A 1 87 ? 5.202 7.360 10.561 1.00 86.19 87 ASN A N 1
ATOM 712 C CA . ASN A 1 87 ? 5.320 8.680 9.931 1.00 86.19 87 ASN A CA 1
ATOM 713 C C . ASN A 1 87 ? 4.675 8.771 8.538 1.00 86.19 87 ASN A C 1
ATOM 715 O O . ASN A 1 87 ? 4.767 9.809 7.893 1.00 86.19 87 ASN A O 1
ATOM 719 N N . HIS A 1 88 ? 4.058 7.697 8.036 1.00 90.12 88 HIS A N 1
ATOM 720 C CA . HIS A 1 88 ? 3.405 7.730 6.731 1.00 90.12 88 HIS A CA 1
ATOM 721 C C . HIS A 1 88 ? 2.030 8.414 6.855 1.00 90.12 88 HIS A C 1
ATOM 723 O O . HIS A 1 88 ? 1.162 7.844 7.524 1.00 90.12 88 HIS A O 1
ATOM 729 N N . PRO A 1 89 ? 1.773 9.559 6.184 1.00 91.12 89 PRO A N 1
ATOM 730 C CA . PRO A 1 89 ? 0.570 10.370 6.410 1.00 91.12 89 PRO A CA 1
ATOM 731 C C . PRO A 1 89 ? -0.736 9.572 6.306 1.00 91.12 89 PRO A C 1
ATOM 733 O O . PRO A 1 89 ? -1.514 9.516 7.259 1.00 91.12 89 PRO A O 1
ATOM 736 N N . ARG A 1 90 ? -0.916 8.833 5.204 1.00 92.75 90 ARG A N 1
ATOM 737 C CA . ARG A 1 90 ? -2.105 7.990 5.003 1.00 92.75 90 ARG A CA 1
ATOM 738 C C . ARG A 1 90 ? -2.250 6.875 6.040 1.00 92.75 90 ARG A C 1
ATOM 740 O O . ARG A 1 90 ? -3.344 6.676 6.545 1.00 92.75 90 ARG A O 1
ATOM 747 N N . PHE A 1 91 ? -1.176 6.176 6.415 1.00 94.94 91 PHE A N 1
ATOM 748 C CA . PHE A 1 91 ? -1.280 5.105 7.415 1.00 94.94 91 PHE A CA 1
ATOM 749 C C . PHE A 1 91 ? -1.552 5.651 8.812 1.00 94.94 91 PHE A C 1
ATOM 751 O O . PHE A 1 91 ? -2.276 5.026 9.578 1.00 94.94 91 PHE A O 1
ATOM 758 N N . SER A 1 92 ? -1.021 6.830 9.144 1.00 94.69 92 SER A N 1
ATOM 759 C CA . SER A 1 92 ? -1.372 7.499 10.397 1.00 94.69 92 SER A CA 1
ATOM 760 C C . SER A 1 92 ? -2.846 7.887 10.465 1.00 94.69 92 SER A C 1
ATOM 762 O O . SER A 1 92 ? -3.466 7.679 11.501 1.00 94.69 92 SER A O 1
ATOM 764 N N . GLU A 1 93 ? -3.436 8.330 9.354 1.00 95.69 93 GLU A N 1
ATOM 765 C CA . GLU A 1 93 ? -4.876 8.595 9.265 1.00 95.69 93 GLU A CA 1
ATOM 766 C C . GLU A 1 93 ? -5.721 7.321 9.337 1.00 95.69 93 GLU A C 1
ATOM 768 O O . GLU A 1 93 ? -6.723 7.306 10.045 1.00 95.69 93 GLU A O 1
ATOM 773 N N . MET A 1 94 ? -5.304 6.239 8.667 1.00 97.12 94 MET A N 1
ATOM 774 C CA . MET A 1 94 ? -5.986 4.940 8.766 1.00 97.12 94 MET A CA 1
ATOM 775 C C . MET A 1 94 ? -6.016 4.460 10.220 1.00 97.12 94 MET A C 1
ATOM 777 O O . MET A 1 94 ? -7.076 4.145 10.751 1.00 97.12 94 MET A O 1
ATOM 781 N N . ARG A 1 95 ? -4.865 4.470 10.908 1.00 97.44 95 ARG A N 1
ATOM 782 C CA . ARG A 1 95 ? -4.789 4.066 12.321 1.00 97.44 95 ARG A CA 1
ATOM 783 C C . ARG A 1 95 ? -5.653 4.960 13.214 1.00 97.44 95 ARG A C 1
ATOM 785 O O . ARG A 1 95 ? -6.316 4.432 14.100 1.00 97.44 95 ARG A O 1
ATOM 792 N N . ALA A 1 96 ? -5.680 6.273 12.966 1.00 97.31 96 ALA A N 1
ATOM 793 C CA . ALA A 1 96 ? -6.544 7.222 13.675 1.00 97.31 96 ALA A CA 1
ATOM 794 C C . ALA A 1 96 ? -8.027 6.859 13.536 1.00 97.31 96 ALA A C 1
ATOM 796 O O . ALA A 1 96 ? -8.716 6.701 14.542 1.00 97.31 96 ALA A O 1
ATOM 797 N N . ARG A 1 97 ? -8.508 6.642 12.307 1.00 98.31 97 ARG A N 1
ATOM 798 C CA . ARG A 1 97 ? -9.900 6.244 12.061 1.00 98.31 97 ARG A CA 1
ATOM 799 C C . ARG A 1 97 ? -10.246 4.901 12.702 1.00 98.31 97 ARG A C 1
ATOM 801 O O . ARG A 1 97 ? -11.275 4.808 13.364 1.00 98.31 97 ARG A O 1
ATOM 808 N N . ILE A 1 98 ? -9.376 3.896 12.584 1.00 98.38 98 ILE A N 1
ATOM 809 C CA . ILE A 1 98 ? -9.571 2.585 13.229 1.00 98.38 98 ILE A CA 1
ATOM 810 C C . ILE A 1 98 ? -9.653 2.743 14.754 1.00 98.38 98 ILE A C 1
ATOM 812 O O . ILE A 1 98 ? -10.563 2.209 15.383 1.00 98.38 98 ILE A O 1
ATOM 816 N N . SER A 1 99 ? -8.748 3.522 15.354 1.00 98.06 99 SER A N 1
ATOM 817 C CA . SER A 1 99 ? -8.742 3.783 16.797 1.00 98.06 99 SER A CA 1
ATOM 818 C C . SER A 1 99 ? -10.033 4.453 17.270 1.00 98.06 99 SER A C 1
ATOM 820 O O . SER A 1 99 ? -10.604 4.049 18.284 1.00 98.06 99 SER A O 1
ATOM 822 N N . LEU A 1 100 ? -10.527 5.448 16.527 1.00 98.12 100 LEU A N 1
ATOM 823 C CA . LEU A 1 100 ? -11.782 6.134 16.836 1.00 98.12 100 LEU A CA 1
ATOM 824 C C . LEU A 1 100 ? -12.989 5.194 16.733 1.00 98.12 100 LEU A C 1
ATOM 826 O O . LEU A 1 100 ? -13.793 5.161 17.664 1.00 98.12 100 LEU A O 1
ATOM 830 N N . ARG A 1 101 ? -13.083 4.388 15.663 1.00 97.94 101 ARG A N 1
ATOM 831 C CA . ARG A 1 101 ? -14.149 3.380 15.501 1.00 97.94 101 ARG A CA 1
ATOM 832 C C . ARG A 1 101 ? -14.143 2.379 16.650 1.00 97.94 101 ARG A C 1
ATOM 834 O O . ARG A 1 101 ? -15.183 2.142 17.256 1.00 97.94 101 ARG A O 1
ATOM 841 N N . LYS A 1 102 ? -12.966 1.863 17.014 1.00 97.06 102 LYS A N 1
ATOM 842 C CA . LYS A 1 102 ? -12.800 0.914 18.125 1.00 97.06 102 LYS A CA 1
ATOM 843 C C . LYS A 1 102 ? -13.236 1.493 19.473 1.00 97.06 102 LYS A C 1
ATOM 845 O O . LYS A 1 102 ? -13.747 0.770 20.320 1.00 97.06 102 LYS A O 1
ATOM 850 N N . GLN A 1 103 ? -13.057 2.798 19.668 1.00 96.31 103 GLN A N 1
ATOM 851 C CA . GLN A 1 103 ? -13.509 3.524 20.858 1.00 96.31 103 GLN A CA 1
ATOM 852 C C . GLN A 1 103 ? -14.991 3.945 20.797 1.00 96.31 103 GLN A C 1
ATOM 854 O O . GLN A 1 103 ? -15.468 4.576 21.738 1.00 96.31 103 GLN A O 1
ATOM 859 N N . GLY A 1 104 ? -15.714 3.661 19.706 1.00 96.69 104 GLY A N 1
ATOM 860 C CA . GLY A 1 104 ? -17.097 4.109 19.508 1.00 96.69 104 GLY A CA 1
ATOM 861 C C . GLY A 1 104 ? -17.241 5.625 19.321 1.00 96.69 104 GLY A C 1
ATOM 862 O O . GLY A 1 104 ? -18.294 6.185 19.617 1.00 96.69 104 GLY A O 1
ATOM 863 N N . LYS A 1 105 ? -16.182 6.313 18.873 1.00 96.81 105 LYS A N 1
ATOM 864 C CA . LYS A 1 105 ? -16.165 7.768 18.666 1.00 96.81 105 LYS A CA 1
ATOM 865 C C . LYS A 1 105 ? -16.562 8.142 17.239 1.00 96.81 105 LYS A C 1
ATOM 867 O O . LYS A 1 105 ? -16.289 7.416 16.286 1.00 96.81 105 LYS A O 1
ATOM 872 N N . VAL A 1 106 ? -17.156 9.326 17.092 1.00 96.31 106 VAL A N 1
ATOM 873 C CA . VAL A 1 106 ? -17.546 9.883 15.788 1.00 96.31 106 VAL A CA 1
ATOM 874 C C . VAL A 1 106 ? -16.306 10.227 14.958 1.00 96.31 106 VAL A C 1
ATOM 876 O O . VAL A 1 106 ? -15.360 10.843 15.458 1.00 96.31 106 VAL A O 1
ATOM 879 N N . LEU A 1 107 ? -16.329 9.866 13.676 1.00 97.19 107 LEU A N 1
ATOM 880 C CA . LEU A 1 107 ? -15.286 10.202 12.708 1.00 97.19 107 LEU A CA 1
ATOM 881 C C . LEU A 1 107 ? -15.522 11.600 12.126 1.00 97.19 107 LEU A C 1
ATOM 883 O O . LEU A 1 107 ? -16.135 11.744 11.073 1.00 97.19 107 LEU A O 1
ATOM 887 N N . THR A 1 108 ? -15.039 12.626 12.820 1.00 97.44 108 THR A N 1
ATOM 888 C CA . THR A 1 108 ? -14.907 13.982 12.265 1.00 97.44 108 THR A CA 1
ATOM 889 C C . THR A 1 108 ? -13.459 14.231 11.855 1.00 97.44 108 THR A C 1
ATOM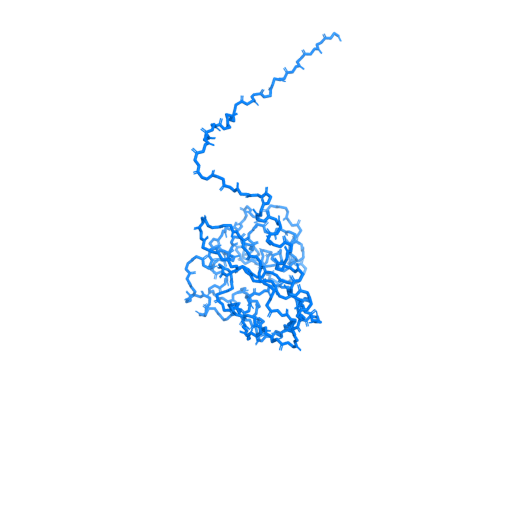 891 O O . THR A 1 108 ? -12.547 13.627 12.425 1.00 97.44 108 THR A O 1
ATOM 894 N N . ASP A 1 109 ? -13.225 15.136 10.902 1.00 96.62 109 ASP A N 1
ATOM 895 C CA . ASP A 1 109 ? -11.862 15.497 10.487 1.00 96.62 109 ASP A CA 1
ATOM 896 C C . ASP A 1 109 ? -11.022 15.984 11.673 1.00 96.62 109 ASP A C 1
ATOM 898 O O . ASP A 1 109 ? -9.870 15.581 11.825 1.00 96.62 109 ASP A O 1
ATOM 902 N N . GLU A 1 110 ? -11.621 16.772 12.568 1.00 96.81 110 GLU A N 1
ATOM 903 C CA . GLU A 1 110 ? -10.988 17.233 13.805 1.00 96.81 110 GLU A CA 1
ATOM 904 C C . GLU A 1 110 ? -10.583 16.065 14.716 1.00 96.81 110 GLU A C 1
ATOM 906 O O . GLU A 1 110 ? -9.433 15.992 15.156 1.00 96.81 110 GLU A O 1
ATOM 911 N N . ASN A 1 111 ? -11.485 15.104 14.949 1.00 96.88 111 ASN A N 1
ATOM 912 C CA . ASN A 1 111 ? -11.180 13.927 15.761 1.00 96.88 111 ASN A CA 1
ATOM 913 C C . ASN A 1 111 ? -10.067 13.090 15.128 1.00 96.88 111 ASN A C 1
ATOM 915 O O . ASN A 1 111 ? -9.185 12.612 15.839 1.00 96.88 111 ASN A O 1
ATOM 919 N N . VAL A 1 112 ? -10.082 12.924 13.802 1.00 97.25 112 VAL A N 1
ATOM 920 C CA . VAL A 1 112 ? -9.040 12.186 13.079 1.00 97.25 112 VAL A CA 1
ATOM 921 C C . VAL A 1 112 ? -7.697 12.897 13.203 1.00 97.25 112 VAL A C 1
ATOM 923 O O . VAL A 1 112 ? -6.705 12.231 13.494 1.00 97.25 112 VAL A O 1
ATOM 926 N N . GLN A 1 113 ? -7.638 14.223 13.032 1.00 96.31 113 GLN A N 1
ATOM 927 C CA . GLN A 1 113 ? -6.385 14.966 13.186 1.00 96.31 113 GLN A CA 1
ATOM 928 C C . GLN A 1 113 ? -5.859 14.904 14.620 1.00 96.31 113 GLN A C 1
ATOM 930 O O . GLN A 1 113 ? -4.668 14.654 14.798 1.00 96.31 113 GLN A O 1
ATOM 935 N N . THR A 1 114 ? -6.718 15.052 15.630 1.00 95.75 114 THR A N 1
ATOM 936 C CA . THR A 1 114 ? -6.321 14.925 17.040 1.00 95.75 114 THR A CA 1
ATOM 937 C C . THR A 1 114 ? -5.823 13.513 17.355 1.00 95.75 114 THR A C 1
ATOM 939 O O . THR A 1 114 ? -4.737 13.350 17.913 1.00 95.75 114 THR A O 1
ATOM 942 N N . GLU A 1 115 ? -6.557 12.471 16.951 1.00 96.06 115 GLU A N 1
ATOM 943 C CA . GLU A 1 115 ? -6.182 11.076 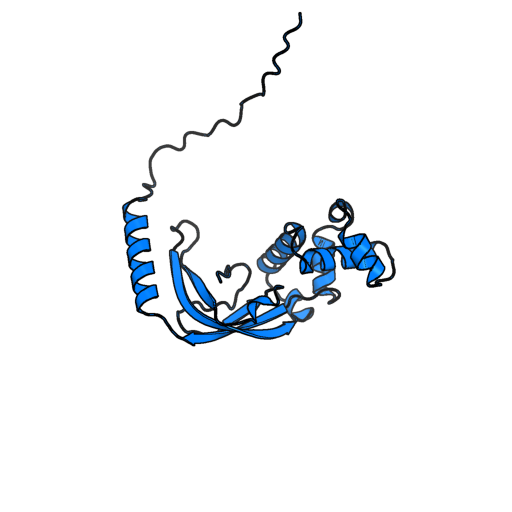17.220 1.00 96.06 115 GLU A CA 1
ATOM 944 C C . GLU A 1 115 ? -4.893 10.681 16.478 1.00 96.06 115 GLU A C 1
ATOM 946 O O . GLU A 1 115 ? -4.061 9.955 17.020 1.00 96.06 115 GLU A O 1
ATOM 951 N N . LYS A 1 116 ? -4.664 11.208 15.268 1.00 94.12 116 LYS A N 1
ATOM 952 C CA . LYS A 1 116 ? -3.441 10.991 14.473 1.00 94.12 116 LYS A CA 1
ATOM 953 C C . LYS A 1 116 ? -2.168 11.457 15.190 1.00 94.12 116 LYS A C 1
ATOM 955 O O . LYS A 1 116 ? -1.109 10.881 14.944 1.00 94.12 116 LYS A O 1
ATOM 960 N N . GLN A 1 117 ? -2.258 12.457 16.073 1.00 92.50 117 GLN A N 1
ATOM 961 C CA . GLN A 1 117 ? -1.116 12.962 16.851 1.00 92.50 117 GLN A CA 1
ATOM 962 C C . GLN A 1 117 ? -0.795 12.120 18.095 1.00 92.50 117 GLN A C 1
ATOM 964 O O . GLN A 1 117 ? 0.225 12.349 18.748 1.00 92.50 117 GLN A O 1
ATOM 969 N N . ARG A 1 118 ? -1.631 11.135 18.445 1.00 91.88 118 ARG A N 1
ATOM 970 C CA . ARG A 1 118 ? -1.393 10.284 19.614 1.00 91.88 118 ARG A CA 1
ATOM 971 C C . ARG A 1 118 ? -0.202 9.357 19.402 1.00 91.88 118 ARG A C 1
ATOM 973 O O . ARG A 1 118 ? -0.178 8.521 18.498 1.00 91.88 118 ARG A O 1
ATOM 980 N N . SER A 1 119 ? 0.773 9.449 20.301 1.00 87.50 119 SER A N 1
ATOM 981 C CA . SER A 1 119 ? 1.964 8.593 20.293 1.00 87.50 119 SER A CA 1
ATOM 982 C C . SER A 1 119 ? 1.664 7.139 20.683 1.00 87.50 119 SER A C 1
ATOM 984 O O . SER A 1 119 ? 2.389 6.227 20.274 1.00 87.50 119 SER A O 1
ATOM 986 N N . ASP A 1 120 ? 0.581 6.919 21.431 1.00 90.25 120 ASP A N 1
ATOM 987 C CA . ASP A 1 120 ? 0.157 5.643 22.011 1.00 90.25 120 ASP A CA 1
ATOM 988 C C . ASP A 1 120 ? -0.911 4.908 21.189 1.00 90.25 120 ASP A C 1
ATOM 990 O O . ASP A 1 120 ? -1.421 3.884 21.631 1.00 90.25 120 ASP A O 1
ATOM 994 N N . ILE A 1 121 ? -1.238 5.370 19.978 1.00 90.12 121 ILE A N 1
ATOM 995 C CA . ILE A 1 121 ? -2.328 4.788 19.180 1.00 90.12 121 ILE A CA 1
ATOM 996 C C . ILE A 1 121 ? -2.165 3.279 18.929 1.00 90.12 121 ILE A C 1
ATOM 998 O O . ILE A 1 121 ? -3.131 2.523 18.969 1.00 90.12 121 ILE A O 1
ATOM 1002 N N . THR A 1 122 ? -0.924 2.814 18.751 1.00 86.69 122 THR A N 1
ATOM 1003 C CA . THR A 1 122 ? -0.590 1.390 18.569 1.00 86.69 122 THR A CA 1
ATOM 1004 C C . THR A 1 122 ? -0.754 0.550 19.840 1.00 86.69 122 THR A C 1
ATOM 1006 O O . THR A 1 122 ? -0.510 -0.646 19.807 1.00 86.69 122 THR A O 1
ATOM 1009 N N . SER A 1 123 ? -1.107 1.160 20.969 1.00 90.38 123 SER A N 1
ATOM 1010 C CA . SER A 1 123 ? -1.508 0.456 22.191 1.00 90.38 123 SER A CA 1
ATOM 1011 C C . SER A 1 123 ? -3.027 0.242 22.260 1.00 90.38 123 SER A C 1
ATOM 1013 O O . SER A 1 123 ? -3.489 -0.539 23.084 1.00 90.38 123 SER A O 1
ATOM 1015 N N . ILE A 1 124 ? -3.803 0.941 21.422 1.00 91.75 124 ILE A N 1
ATOM 1016 C CA . ILE A 1 124 ? -5.276 0.901 21.392 1.00 91.75 124 ILE A CA 1
ATOM 1017 C C . ILE A 1 124 ? -5.756 -0.080 20.325 1.00 91.75 124 ILE A C 1
ATOM 1019 O O . ILE A 1 124 ? -6.612 -0.935 20.567 1.00 91.75 124 ILE A O 1
ATOM 1023 N N . ILE A 1 125 ? -5.201 0.061 19.125 1.00 96.06 125 ILE A N 1
ATOM 1024 C CA . ILE A 1 125 ? -5.462 -0.839 18.005 1.00 96.06 125 ILE A CA 1
ATOM 1025 C C . ILE A 1 125 ? -4.469 -2.001 18.034 1.00 96.06 125 ILE A C 1
ATOM 1027 O O . ILE A 1 125 ? -3.399 -1.874 18.612 1.00 96.06 125 ILE A O 1
ATOM 1031 N N . ALA A 1 126 ? -4.812 -3.117 17.409 1.00 96.06 126 ALA A N 1
ATOM 1032 C CA . ALA A 1 126 ? -3.993 -4.296 17.169 1.00 96.06 126 ALA A CA 1
ATOM 1033 C C . ALA A 1 126 ? -3.916 -4.561 15.650 1.00 96.06 126 ALA A C 1
ATOM 1035 O O . ALA A 1 126 ? -4.745 -4.043 14.898 1.00 96.06 126 ALA A O 1
ATOM 1036 N N . PRO A 1 127 ? -2.956 -5.371 15.166 1.00 96.31 127 PRO A N 1
ATOM 1037 C CA . PRO A 1 127 ? -2.888 -5.762 13.755 1.00 96.31 127 PRO A CA 1
ATOM 1038 C C . PRO A 1 127 ? -4.204 -6.333 13.201 1.00 96.31 127 PRO A C 1
ATOM 1040 O O . PRO A 1 127 ? -4.579 -6.010 12.075 1.00 96.31 127 PRO A O 1
ATOM 1043 N N . ASP A 1 128 ? -4.939 -7.102 14.007 1.00 97.31 128 ASP A N 1
ATOM 1044 C CA . ASP A 1 128 ? -6.223 -7.688 13.605 1.00 97.31 128 ASP A CA 1
ATOM 1045 C C . ASP A 1 128 ? -7.310 -6.627 13.377 1.00 97.31 128 ASP A C 1
ATOM 1047 O O . ASP A 1 128 ? -8.130 -6.785 12.477 1.00 97.31 128 ASP A O 1
ATOM 1051 N N . ASP A 1 129 ? -7.274 -5.495 14.093 1.00 98.12 129 ASP A N 1
ATOM 1052 C CA . ASP A 1 129 ? -8.204 -4.385 13.834 1.00 98.12 129 ASP A CA 1
ATOM 1053 C C . ASP A 1 129 ? -7.964 -3.771 12.444 1.00 98.12 129 ASP A C 1
ATOM 1055 O O . ASP A 1 129 ? -8.899 -3.319 11.790 1.00 98.12 129 ASP A O 1
ATOM 1059 N N . ILE A 1 130 ? -6.712 -3.769 11.966 1.00 98.06 130 ILE A N 1
ATOM 1060 C CA . ILE A 1 130 ? -6.373 -3.296 10.615 1.00 98.06 130 ILE A CA 1
ATOM 1061 C C . ILE A 1 130 ? -6.876 -4.285 9.562 1.00 98.06 130 ILE A C 1
ATOM 1063 O O . ILE A 1 130 ? -7.395 -3.853 8.535 1.00 98.06 130 ILE A O 1
ATOM 1067 N N . ILE A 1 131 ? -6.733 -5.594 9.807 1.00 97.88 131 ILE A N 1
ATOM 1068 C CA . ILE A 1 131 ? -7.278 -6.630 8.917 1.00 97.88 131 ILE A CA 1
ATOM 1069 C C . ILE A 1 131 ? -8.786 -6.445 8.787 1.00 97.88 131 ILE A C 1
ATOM 1071 O O . ILE A 1 131 ? -9.274 -6.290 7.672 1.00 97.88 131 ILE A O 1
ATOM 1075 N N . LEU A 1 132 ? -9.499 -6.386 9.914 1.00 98.12 132 LEU A N 1
ATOM 1076 C CA . LEU A 1 132 ? -10.952 -6.234 9.932 1.00 98.12 132 LEU A CA 1
ATOM 1077 C C . LEU A 1 132 ? -11.398 -4.947 9.238 1.00 98.12 132 LEU A C 1
ATOM 1079 O O . LEU A 1 132 ? -12.327 -4.980 8.438 1.00 98.12 132 LEU A O 1
ATOM 1083 N N . ALA A 1 133 ? -10.708 -3.829 9.473 1.00 98.31 133 ALA A N 1
ATOM 1084 C CA . ALA A 1 133 ? -11.034 -2.567 8.817 1.00 98.31 133 ALA A CA 1
ATOM 1085 C C . ALA A 1 133 ? -10.896 -2.640 7.284 1.00 98.31 133 ALA A C 1
ATOM 1087 O O . ALA A 1 133 ? -11.731 -2.090 6.567 1.00 98.31 133 ALA A O 1
ATOM 1088 N N . LEU A 1 134 ? -9.875 -3.336 6.769 1.00 98.06 134 LEU A N 1
ATOM 1089 C CA . LEU A 1 134 ? -9.689 -3.544 5.328 1.00 98.06 134 LEU A CA 1
ATOM 1090 C C . LEU A 1 134 ? -10.711 -4.541 4.756 1.00 98.06 134 LEU A C 1
ATOM 1092 O O . LEU A 1 134 ? -11.300 -4.297 3.707 1.00 98.06 134 LEU A O 1
ATOM 1096 N N . GLU A 1 135 ? -10.968 -5.645 5.458 1.00 98.06 135 GLU A N 1
ATOM 1097 C CA . GLU A 1 135 ? -11.921 -6.686 5.049 1.00 98.06 135 GLU A CA 1
ATOM 1098 C C . GLU A 1 135 ? -13.384 -6.212 5.081 1.00 98.06 135 GLU A C 1
ATOM 1100 O O . GLU A 1 135 ? -14.213 -6.687 4.298 1.00 98.06 135 GLU A O 1
ATOM 1105 N N . ASN A 1 136 ? -13.708 -5.255 5.950 1.00 97.75 136 ASN A N 1
ATOM 1106 C CA . ASN A 1 136 ? -15.026 -4.626 6.030 1.00 97.75 136 ASN A CA 1
ATOM 1107 C C . ASN A 1 136 ? -15.161 -3.394 5.121 1.00 97.75 136 ASN A C 1
ATOM 1109 O O . ASN A 1 136 ? -16.259 -2.859 4.985 1.00 97.75 136 ASN A O 1
ATOM 1113 N N . GLY A 1 137 ? -14.069 -2.933 4.500 1.00 97.12 137 GLY A N 1
ATOM 1114 C CA . GLY A 1 137 ? -14.068 -1.745 3.641 1.00 97.12 137 GLY A CA 1
ATOM 1115 C C . GLY A 1 137 ? -14.114 -0.410 4.374 1.00 97.12 137 GLY A C 1
ATOM 1116 O O . GLY A 1 137 ? -14.352 0.623 3.752 1.00 97.12 137 GLY A O 1
ATOM 1117 N N . GLU A 1 138 ? -13.880 -0.411 5.684 1.00 97.38 138 GLU A N 1
ATOM 1118 C CA . GLU A 1 138 ? -13.752 0.802 6.495 1.00 97.38 138 GLU A CA 1
ATOM 1119 C C . GLU A 1 138 ? -12.476 1.584 6.165 1.00 97.38 138 GLU A C 1
ATOM 1121 O O . GLU A 1 138 ? -12.406 2.802 6.351 1.00 97.38 138 GLU A O 1
ATOM 1126 N N . GLU A 1 139 ? -11.462 0.862 5.696 1.00 97.62 139 GLU A N 1
ATOM 1127 C CA . GLU A 1 139 ? -10.225 1.379 5.144 1.00 97.62 139 GLU A CA 1
ATOM 1128 C C . GLU A 1 139 ? -9.953 0.708 3.799 1.00 97.62 139 GLU A C 1
ATOM 1130 O O . GLU A 1 139 ? -10.326 -0.445 3.583 1.00 97.62 139 GLU A O 1
ATOM 1135 N N . LYS A 1 140 ? -9.273 1.416 2.894 1.00 96.12 140 LYS A N 1
ATOM 1136 C CA . LYS A 1 140 ? -8.974 0.908 1.553 1.00 96.12 140 LYS A CA 1
ATOM 1137 C C . LYS A 1 140 ? -7.520 1.149 1.154 1.00 96.12 140 L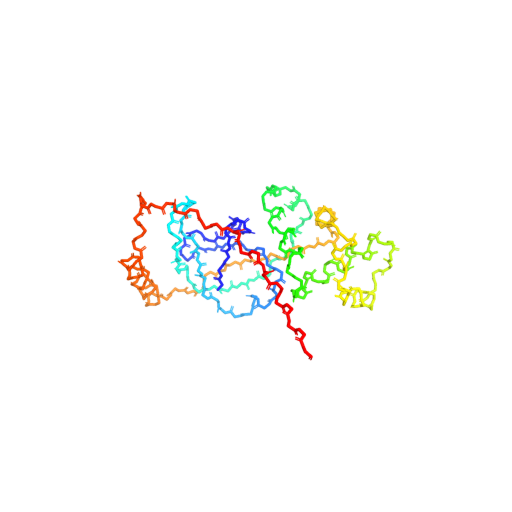YS A C 1
ATOM 1139 O O . LYS A 1 140 ? -6.851 2.082 1.618 1.00 96.12 140 LYS A O 1
ATOM 1144 N N . LEU A 1 141 ? -7.013 0.276 0.287 1.00 95.50 141 LEU A N 1
ATOM 1145 C CA . LEU A 1 141 ? -5.682 0.393 -0.306 1.00 95.50 141 LEU A CA 1
ATOM 1146 C C . LEU A 1 141 ? -5.810 0.909 -1.736 1.00 95.50 141 LEU A C 1
ATOM 1148 O O . LEU A 1 141 ? -6.605 0.386 -2.505 1.00 95.50 141 LEU A O 1
ATOM 1152 N N . MET A 1 142 ? -5.024 1.913 -2.112 1.00 95.06 142 MET A N 1
ATOM 1153 C CA . MET A 1 142 ? -5.106 2.470 -3.465 1.00 95.06 142 MET A CA 1
ATOM 1154 C C . MET A 1 142 ? -4.370 1.578 -4.468 1.00 95.06 142 MET A C 1
ATOM 1156 O O . MET A 1 142 ? -3.305 1.032 -4.166 1.00 95.06 142 MET A O 1
ATOM 1160 N N . MET A 1 143 ? -4.920 1.459 -5.673 1.00 95.19 143 MET A N 1
ATOM 1161 C CA . MET A 1 143 ? -4.403 0.630 -6.758 1.00 95.19 143 MET A CA 1
ATOM 1162 C C . MET A 1 143 ? -4.007 1.498 -7.950 1.00 95.19 143 MET A C 1
ATOM 1164 O O . MET A 1 143 ? -4.777 2.335 -8.416 1.00 95.19 143 MET A O 1
ATOM 1168 N N . PHE A 1 144 ? -2.803 1.273 -8.467 1.00 96.00 144 PHE A N 1
ATOM 1169 C CA . PHE A 1 144 ? -2.247 2.006 -9.597 1.00 96.00 144 PHE A CA 1
ATOM 1170 C C . PHE A 1 144 ? -1.846 1.048 -10.709 1.00 96.00 144 PHE A C 1
ATOM 1172 O O . PHE A 1 144 ? -1.140 0.068 -10.458 1.00 96.00 144 PHE A O 1
ATOM 1179 N N . THR A 1 145 ? -2.226 1.360 -11.946 1.00 96.25 145 THR A N 1
ATOM 1180 C CA . THR A 1 145 ? -1.646 0.713 -13.127 1.00 96.25 145 THR A CA 1
ATOM 1181 C C . THR A 1 145 ? -0.294 1.317 -13.447 1.00 96.25 145 THR A C 1
ATOM 1183 O O . THR A 1 145 ? -0.142 2.538 -13.439 1.00 96.25 145 THR A O 1
ATOM 1186 N N . LEU A 1 146 ? 0.650 0.448 -13.783 1.00 96.25 146 LEU A N 1
ATOM 1187 C CA . LEU A 1 146 ? 1.968 0.766 -14.302 1.00 96.25 146 LEU A CA 1
ATOM 1188 C C . LEU A 1 146 ? 1.930 0.655 -15.827 1.00 96.25 146 LEU A C 1
ATOM 1190 O O . LEU A 1 146 ? 1.722 -0.441 -16.352 1.00 96.25 146 LEU A O 1
ATOM 1194 N N . LEU A 1 147 ? 2.156 1.763 -16.530 1.00 96.38 147 LEU A N 1
ATOM 1195 C CA . LEU A 1 147 ? 2.241 1.798 -17.990 1.00 96.38 147 LEU A CA 1
ATOM 1196 C C . LEU A 1 147 ? 3.652 2.198 -18.412 1.00 96.38 147 LEU A C 1
ATOM 1198 O O . LEU A 1 147 ? 4.113 3.285 -18.072 1.00 96.38 147 LEU A O 1
ATOM 1202 N N . CYS A 1 148 ? 4.341 1.321 -19.144 1.00 96.81 148 CYS A N 1
ATOM 1203 C CA . CYS A 1 148 ? 5.669 1.632 -19.660 1.00 96.81 148 CYS A CA 1
ATOM 1204 C C . CYS A 1 148 ? 5.554 2.660 -20.790 1.00 96.81 148 CYS A C 1
ATOM 1206 O O . CYS A 1 148 ? 4.922 2.395 -21.811 1.00 96.81 148 CYS A O 1
ATOM 1208 N N . VAL A 1 149 ? 6.195 3.812 -20.618 1.00 97.38 149 VAL A N 1
ATOM 1209 C CA . VAL A 1 149 ? 6.209 4.917 -21.591 1.00 97.38 149 VAL A CA 1
ATOM 1210 C C . VAL A 1 149 ? 7.554 5.079 -22.289 1.00 97.38 149 VAL A C 1
ATOM 1212 O O . VAL A 1 149 ? 7.669 5.815 -23.263 1.00 97.38 149 VAL A O 1
ATOM 1215 N N . GLY A 1 150 ? 8.585 4.376 -21.823 1.00 96.38 150 GLY A N 1
ATOM 1216 C CA . GLY A 1 150 ? 9.889 4.402 -22.463 1.00 96.38 150 GLY A CA 1
ATOM 1217 C C . GLY A 1 150 ? 10.859 3.404 -21.859 1.00 96.38 150 GLY A C 1
ATOM 1218 O O . GLY A 1 150 ? 10.653 2.879 -20.764 1.00 96.38 150 GLY A O 1
ATOM 1219 N N . TYR A 1 151 ? 11.949 3.157 -22.573 1.00 96.31 151 TYR A N 1
ATOM 1220 C CA . TYR A 1 151 ? 13.032 2.315 -22.095 1.00 96.31 151 TYR A CA 1
ATOM 1221 C C . TYR A 1 151 ? 14.372 2.969 -22.414 1.00 96.31 151 TYR A C 1
ATOM 1223 O O . TYR A 1 151 ? 14.677 3.264 -23.566 1.00 96.31 151 TYR A O 1
ATOM 1231 N N . ASP A 1 152 ? 15.172 3.196 -21.376 1.00 95.00 152 ASP A N 1
ATOM 1232 C CA . ASP A 1 152 ? 16.505 3.782 -21.516 1.00 95.00 152 ASP A CA 1
ATOM 1233 C C . ASP A 1 152 ? 17.544 2.660 -21.588 1.00 95.00 152 ASP A C 1
ATOM 1235 O O . ASP A 1 152 ? 17.947 2.084 -20.575 1.00 95.00 152 ASP A O 1
ATOM 1239 N N . HIS A 1 153 ? 17.957 2.325 -22.809 1.00 94.12 153 HIS A N 1
ATOM 1240 C CA . HIS A 1 153 ? 18.947 1.277 -23.042 1.00 94.12 153 HIS A CA 1
ATOM 1241 C C . HIS A 1 153 ? 20.341 1.637 -22.515 1.00 94.12 153 HIS A C 1
ATOM 1243 O O . HIS A 1 153 ? 21.107 0.730 -22.190 1.00 94.12 153 HIS A O 1
ATOM 1249 N N . SER A 1 154 ? 20.684 2.923 -22.434 1.00 94.06 154 SER A N 1
ATOM 1250 C CA . SER A 1 154 ? 21.979 3.365 -21.913 1.00 94.06 154 SER A CA 1
ATOM 1251 C C . SER A 1 154 ? 22.034 3.136 -20.407 1.00 94.06 154 SER A C 1
ATOM 1253 O O . SER A 1 154 ? 22.943 2.456 -19.931 1.00 94.06 154 SER A O 1
ATOM 1255 N N . LEU A 1 155 ? 20.997 3.574 -19.687 1.00 91.81 155 LEU A N 1
ATOM 1256 C CA . LEU A 1 155 ? 20.843 3.320 -18.254 1.00 91.81 155 LEU A CA 1
ATOM 1257 C C . LEU A 1 155 ? 20.791 1.818 -17.943 1.00 91.81 155 LEU A C 1
ATOM 1259 O O . LEU A 1 155 ? 21.425 1.355 -16.997 1.00 91.81 155 LEU A O 1
ATOM 1263 N N . ALA A 1 156 ? 20.068 1.034 -18.749 1.00 92.00 156 ALA A N 1
ATOM 1264 C CA . ALA A 1 156 ? 19.989 -0.416 -18.574 1.00 92.00 156 ALA A CA 1
ATOM 1265 C C . ALA A 1 156 ? 21.378 -1.080 -18.615 1.00 92.00 156 ALA A C 1
ATOM 1267 O O . ALA A 1 156 ? 21.710 -1.880 -17.738 1.00 92.00 156 ALA A O 1
ATOM 1268 N N . ARG A 1 157 ? 22.200 -0.721 -19.612 1.00 92.56 157 ARG A N 1
ATOM 1269 C CA . ARG A 1 157 ? 23.568 -1.243 -19.767 1.00 92.56 157 ARG A CA 1
ATOM 1270 C C . ARG A 1 157 ? 24.482 -0.794 -18.633 1.00 92.56 157 ARG A C 1
ATOM 1272 O O . ARG A 1 157 ? 25.285 -1.592 -18.156 1.00 92.56 157 ARG A O 1
ATOM 1279 N N . GLU A 1 158 ? 24.359 0.457 -18.196 1.00 91.81 158 GLU A N 1
ATOM 1280 C CA . GLU A 1 158 ? 25.134 0.995 -17.075 1.00 91.81 158 GLU A CA 1
ATOM 1281 C C . GLU A 1 158 ? 24.835 0.236 -15.774 1.00 91.81 158 GLU A C 1
ATOM 1283 O O . GLU A 1 158 ? 25.753 -0.229 -15.095 1.00 91.81 158 GLU A O 1
ATOM 1288 N N . LEU A 1 159 ? 23.553 0.024 -15.465 1.00 90.19 159 LEU A N 1
ATOM 1289 C CA . LEU A 1 159 ? 23.130 -0.736 -14.288 1.00 90.19 159 LEU A CA 1
ATOM 1290 C C . LEU A 1 159 ? 23.594 -2.196 -14.347 1.00 90.19 159 LEU A C 1
ATOM 1292 O O . LEU A 1 159 ? 24.023 -2.748 -13.331 1.00 90.19 159 LEU A O 1
ATOM 1296 N N . GLU A 1 160 ? 23.554 -2.824 -15.524 1.00 88.44 160 GLU A N 1
ATOM 1297 C CA . GLU A 1 160 ? 24.074 -4.180 -15.711 1.00 88.44 160 GLU A CA 1
ATOM 1298 C C . GLU A 1 160 ? 25.592 -4.244 -15.472 1.00 88.44 160 GLU A C 1
ATOM 1300 O O . GLU A 1 160 ? 26.082 -5.153 -14.791 1.00 88.44 160 GLU A O 1
ATOM 1305 N N . TYR A 1 161 ? 26.339 -3.269 -15.994 1.00 89.31 161 TYR A N 1
ATOM 1306 C CA . TYR A 1 161 ? 27.785 -3.169 -15.815 1.00 89.31 161 TYR A CA 1
ATOM 1307 C C . TYR A 1 161 ? 28.169 -3.005 -14.338 1.00 89.31 161 TYR A C 1
ATOM 1309 O O . TYR A 1 161 ? 28.972 -3.786 -13.814 1.00 89.31 161 TYR A O 1
ATOM 1317 N N . GLU A 1 162 ? 27.552 -2.057 -13.629 1.00 87.81 162 GLU A N 1
ATOM 1318 C CA . GLU A 1 162 ? 27.829 -1.842 -12.206 1.00 87.81 162 GLU A CA 1
ATOM 1319 C C . GLU A 1 162 ? 27.368 -3.029 -11.344 1.00 87.81 162 GLU A C 1
ATOM 1321 O O . GLU A 1 162 ? 28.065 -3.412 -10.401 1.00 87.81 162 GLU A O 1
ATOM 1326 N N . SER A 1 163 ? 26.269 -3.705 -11.707 1.00 84.44 163 SER A N 1
ATOM 1327 C CA . SER A 1 163 ? 25.842 -4.942 -11.038 1.00 84.44 163 SER A CA 1
ATOM 1328 C C . SER A 1 163 ? 26.890 -6.057 -11.158 1.00 84.44 163 SER A C 1
ATOM 1330 O O . SER A 1 163 ? 27.223 -6.705 -10.160 1.00 84.44 163 SER A O 1
ATOM 1332 N N . LYS A 1 164 ? 27.467 -6.271 -12.351 1.00 85.31 164 LYS A N 1
ATOM 1333 C CA . LYS A 1 164 ? 28.532 -7.271 -12.576 1.00 85.31 164 LYS A CA 1
ATOM 1334 C C . LYS A 1 164 ? 29.782 -6.961 -11.752 1.00 85.31 164 LYS A C 1
ATOM 1336 O O . LYS A 1 164 ? 30.307 -7.847 -11.078 1.00 85.31 164 LYS A O 1
ATOM 1341 N N . LYS A 1 165 ? 30.214 -5.699 -11.753 1.00 84.00 165 LYS A N 1
ATOM 1342 C CA . LYS A 1 165 ? 31.367 -5.209 -10.982 1.00 84.00 165 LYS A CA 1
ATOM 1343 C C . LYS A 1 165 ? 31.164 -5.328 -9.472 1.00 84.00 165 LYS A C 1
ATOM 1345 O O . LYS A 1 165 ? 32.112 -5.608 -8.739 1.00 84.00 165 LYS A O 1
ATOM 1350 N N . TRP A 1 166 ? 29.941 -5.125 -8.989 1.00 79.88 166 TRP A N 1
ATOM 1351 C CA . TRP A 1 166 ? 29.619 -5.346 -7.583 1.00 79.88 166 TRP A CA 1
ATOM 1352 C C . TRP A 1 166 ? 29.697 -6.834 -7.222 1.00 79.88 166 TRP A C 1
ATOM 1354 O O . TRP A 1 166 ? 30.354 -7.183 -6.243 1.00 79.88 166 TRP A O 1
ATOM 1364 N N . LYS A 1 167 ? 29.126 -7.725 -8.045 1.00 76.25 167 LYS A N 1
ATOM 1365 C CA . LYS A 1 167 ? 29.200 -9.183 -7.827 1.00 76.25 167 LYS A CA 1
ATOM 1366 C C . LYS A 1 167 ? 30.638 -9.699 -7.799 1.00 76.25 167 LYS A C 1
ATOM 1368 O O . LYS A 1 167 ? 30.963 -10.495 -6.928 1.00 76.25 167 LYS A O 1
ATOM 1373 N N . SER A 1 168 ? 31.505 -9.226 -8.696 1.00 73.25 168 SER A N 1
ATOM 1374 C CA . SER A 1 168 ? 32.911 -9.657 -8.737 1.00 73.25 168 SER A CA 1
ATOM 1375 C C . SER A 1 168 ? 33.717 -9.220 -7.511 1.00 73.25 168 SER A C 1
ATOM 1377 O O . SER A 1 168 ? 34.710 -9.853 -7.176 1.00 73.25 168 SER A O 1
ATOM 1379 N N . LYS A 1 169 ? 33.314 -8.133 -6.841 1.00 69.50 169 LYS A N 1
ATOM 1380 C CA . LYS A 1 169 ? 33.941 -7.670 -5.592 1.00 69.50 169 LYS A CA 1
ATOM 1381 C C . LYS A 1 169 ? 33.385 -8.363 -4.352 1.00 69.50 169 LYS A C 1
ATOM 1383 O O . LYS A 1 169 ? 34.031 -8.335 -3.312 1.00 69.50 169 LYS A O 1
ATOM 1388 N N . ASN A 1 170 ? 32.189 -8.935 -4.457 1.00 63.41 170 ASN A N 1
ATOM 1389 C CA . ASN A 1 170 ? 31.403 -9.392 -3.320 1.00 63.41 170 ASN A CA 1
ATOM 1390 C C . ASN A 1 170 ? 31.035 -10.877 -3.437 1.00 63.41 170 ASN A C 1
ATOM 1392 O O . ASN A 1 170 ? 29.946 -11.278 -3.024 1.00 63.41 170 ASN A O 1
ATOM 1396 N N . THR A 1 171 ? 31.924 -11.689 -4.023 1.00 55.59 171 THR A N 1
ATOM 1397 C CA . THR A 1 171 ? 31.791 -13.148 -4.086 1.00 55.59 171 THR A CA 1
ATOM 1398 C C . THR A 1 171 ? 31.651 -13.700 -2.673 1.00 55.59 171 THR A C 1
ATOM 1400 O O . THR A 1 171 ? 32.623 -13.902 -1.952 1.00 55.59 171 THR A O 1
ATOM 1403 N N . PHE A 1 172 ? 30.404 -13.915 -2.269 1.00 50.47 172 PHE A N 1
ATOM 1404 C CA . PHE A 1 172 ? 30.059 -14.688 -1.095 1.00 50.47 172 PHE A CA 1
ATOM 1405 C C . PHE A 1 172 ? 30.563 -16.111 -1.335 1.00 50.47 172 PHE A C 1
ATOM 1407 O O . PHE A 1 172 ? 30.058 -16.790 -2.226 1.00 50.47 172 PHE A O 1
ATOM 1414 N N . ILE A 1 173 ? 31.584 -16.530 -0.587 1.00 46.78 173 ILE A N 1
ATOM 1415 C CA . ILE A 1 173 ? 32.039 -17.920 -0.540 1.00 46.78 173 ILE A CA 1
ATOM 1416 C C . ILE A 1 173 ? 31.135 -18.620 0.482 1.00 46.78 173 ILE A C 1
ATOM 1418 O O . ILE A 1 173 ? 31.261 -18.348 1.679 1.00 46.78 173 ILE A O 1
ATOM 1422 N N . PRO A 1 174 ? 30.193 -19.485 0.070 1.00 36.59 174 PRO A N 1
ATOM 1423 C CA . PRO A 1 174 ? 29.425 -20.274 1.018 1.00 36.59 174 PRO A CA 1
ATOM 1424 C C . PRO A 1 174 ? 30.357 -21.377 1.530 1.00 36.59 174 PRO A C 1
ATOM 1426 O O . PRO A 1 174 ? 30.618 -22.332 0.802 1.00 36.59 174 PRO A O 1
ATOM 1429 N N . GLY A 1 175 ? 30.907 -21.241 2.740 1.00 45.09 175 GLY A N 1
ATOM 1430 C CA . GLY A 1 175 ? 31.762 -22.303 3.281 1.00 45.09 175 GLY A CA 1
ATOM 1431 C C . GLY A 1 175 ? 32.538 -22.022 4.562 1.00 45.09 175 GLY A C 1
ATOM 1432 O O . GLY A 1 175 ? 32.696 -22.953 5.339 1.00 45.09 175 GLY A O 1
ATOM 1433 N N . ASP A 1 176 ? 32.959 -20.787 4.846 1.00 36.41 176 ASP A N 1
ATOM 1434 C CA . ASP A 1 176 ? 33.862 -20.552 5.981 1.00 36.41 176 ASP A CA 1
ATOM 1435 C C . ASP A 1 176 ? 33.241 -19.692 7.084 1.00 36.41 176 ASP A C 1
ATOM 1437 O O . ASP A 1 176 ? 33.057 -18.483 6.955 1.00 36.41 176 ASP A O 1
ATOM 1441 N N . GLY A 1 177 ? 32.972 -20.350 8.214 1.00 37.00 177 GLY A N 1
ATOM 1442 C CA . GLY A 1 177 ? 33.023 -19.723 9.530 1.00 37.00 177 GLY A CA 1
ATOM 1443 C C . GLY A 1 177 ? 31.795 -18.920 9.939 1.00 37.00 177 GLY A C 1
ATOM 1444 O O . GLY A 1 177 ? 31.851 -17.703 10.093 1.00 37.00 177 GLY A O 1
ATOM 1445 N N . ALA A 1 178 ? 30.708 -19.617 10.271 1.00 38.88 178 ALA A N 1
ATOM 1446 C CA . ALA A 1 178 ? 29.801 -19.108 11.289 1.00 38.88 178 ALA A CA 1
ATOM 1447 C C . ALA A 1 178 ? 30.557 -19.031 12.628 1.00 38.88 178 ALA A C 1
ATOM 1449 O O . ALA A 1 178 ? 30.578 -19.994 13.390 1.00 38.88 178 ALA A O 1
ATOM 1450 N N . THR A 1 179 ? 31.178 -17.893 12.934 1.00 34.59 179 THR A N 1
ATOM 1451 C CA . THR A 1 179 ? 31.485 -17.540 14.323 1.00 34.59 179 THR A CA 1
ATOM 1452 C C . THR A 1 179 ? 30.264 -16.817 14.892 1.00 34.59 179 THR A C 1
ATOM 1454 O O . THR A 1 179 ? 29.878 -15.766 14.369 1.00 34.59 179 THR A O 1
ATOM 1457 N N . PRO A 1 180 ? 29.608 -17.355 15.935 1.00 33.50 180 PRO A N 1
ATOM 1458 C CA . PRO A 1 180 ? 28.472 -16.693 16.558 1.00 33.50 180 PRO A CA 1
ATOM 1459 C C . PRO A 1 180 ? 28.903 -15.325 17.087 1.00 33.50 180 PRO A C 1
ATOM 1461 O O . PRO A 1 180 ? 29.826 -15.223 17.895 1.00 33.50 180 PRO A O 1
ATOM 1464 N N . ILE A 1 181 ? 28.224 -14.264 16.650 1.00 39.12 181 ILE A N 1
ATOM 1465 C CA . ILE A 1 181 ? 28.324 -12.956 17.298 1.00 39.12 181 ILE A CA 1
ATOM 1466 C C . ILE A 1 181 ? 27.658 -13.104 18.668 1.00 39.12 181 ILE A C 1
ATOM 1468 O O . ILE A 1 181 ? 26.435 -13.025 18.796 1.00 39.12 181 ILE A O 1
ATOM 1472 N N . ASP A 1 182 ? 28.482 -13.363 19.680 1.00 32.94 182 ASP A N 1
ATOM 1473 C CA . ASP A 1 182 ? 28.104 -13.393 21.086 1.00 32.94 182 ASP A CA 1
ATOM 1474 C C . ASP A 1 182 ? 27.532 -12.026 21.491 1.00 32.94 182 ASP A C 1
ATOM 1476 O O . ASP A 1 182 ? 28.237 -11.028 21.675 1.00 32.94 182 ASP A O 1
ATOM 1480 N N . ARG A 1 183 ? 26.202 -11.966 21.601 1.00 41.31 183 ARG A N 1
ATOM 1481 C CA . ARG A 1 183 ? 25.466 -10.828 22.152 1.00 41.31 183 ARG A CA 1
ATOM 1482 C C . ARG A 1 183 ? 25.494 -10.877 23.679 1.00 41.31 183 ARG A C 1
ATOM 1484 O O . ARG A 1 183 ? 24.448 -10.865 24.320 1.00 41.31 183 ARG A O 1
ATOM 1491 N N . THR A 1 184 ? 26.676 -10.852 24.284 1.00 40.72 184 THR A N 1
ATOM 1492 C CA . THR A 1 184 ? 26.815 -10.565 25.715 1.00 40.72 184 THR A CA 1
ATOM 1493 C C . THR A 1 184 ? 27.883 -9.509 25.977 1.00 40.72 184 THR A C 1
ATOM 1495 O O . THR A 1 184 ? 28.952 -9.755 26.520 1.00 40.72 184 THR A O 1
ATOM 1498 N N . ARG A 1 185 ? 27.551 -8.242 25.695 1.00 37.91 185 ARG A N 1
ATOM 1499 C CA . ARG A 1 185 ? 28.251 -7.111 26.324 1.00 37.91 185 ARG A CA 1
ATOM 1500 C C . ARG A 1 185 ? 27.319 -6.373 27.277 1.00 37.91 185 ARG A C 1
ATOM 1502 O O . ARG A 1 185 ? 26.662 -5.396 26.928 1.00 37.91 185 ARG A O 1
ATOM 1509 N N . LYS A 1 186 ? 27.288 -6.878 28.517 1.00 38.94 186 LYS A N 1
ATOM 1510 C CA . LYS A 1 186 ? 26.807 -6.170 29.712 1.00 38.94 186 LYS A CA 1
ATOM 1511 C C . LYS A 1 186 ? 27.422 -4.765 29.745 1.00 38.94 186 LYS A C 1
ATOM 1513 O O . LYS A 1 186 ? 28.642 -4.618 29.808 1.00 38.94 186 LYS A O 1
ATOM 1518 N N . ARG A 1 187 ? 26.575 -3.733 29.751 1.00 39.78 187 ARG A N 1
ATOM 1519 C CA . ARG A 1 187 ? 26.955 -2.352 30.086 1.00 39.78 187 ARG A CA 1
ATOM 1520 C C . ARG A 1 187 ? 27.444 -2.337 31.542 1.00 39.78 187 ARG A C 1
ATOM 1522 O O . ARG A 1 187 ? 26.637 -2.401 32.466 1.00 39.78 187 ARG A O 1
ATOM 1529 N N . LYS A 1 188 ? 28.764 -2.284 31.753 1.00 38.56 188 LYS A N 1
ATOM 1530 C CA . LYS A 1 188 ? 29.354 -1.947 33.058 1.00 38.56 188 LYS A CA 1
ATOM 1531 C C . LYS A 1 188 ? 29.005 -0.491 33.370 1.00 38.56 188 LYS A C 1
ATOM 1533 O O . LYS A 1 188 ? 29.427 0.420 32.666 1.00 38.56 188 LYS A O 1
ATOM 1538 N N . ARG A 1 189 ? 28.211 -0.303 34.419 1.00 36.47 189 ARG A N 1
ATOM 1539 C CA . ARG A 1 189 ? 27.921 0.978 35.062 1.00 36.47 189 ARG A CA 1
ATOM 1540 C C . ARG A 1 189 ? 29.150 1.338 35.902 1.00 36.47 189 ARG A C 1
ATOM 1542 O O . ARG A 1 189 ? 29.383 0.720 36.934 1.00 36.47 189 ARG A O 1
ATOM 1549 N N . THR A 1 190 ? 29.986 2.254 35.424 1.00 41.84 190 THR A N 1
ATOM 1550 C CA . THR A 1 190 ? 31.099 2.809 36.206 1.00 41.84 190 THR A CA 1
ATOM 1551 C C . THR A 1 190 ? 30.563 3.865 37.161 1.00 41.84 190 THR A C 1
ATOM 1553 O O . THR A 1 190 ? 30.230 4.975 36.761 1.00 41.84 190 THR A O 1
ATOM 1556 N N . THR A 1 191 ? 30.481 3.497 38.434 1.00 42.41 191 THR A N 1
ATOM 1557 C CA . THR A 1 191 ? 30.527 4.415 39.570 1.00 42.41 191 THR A CA 1
ATOM 1558 C C . THR A 1 191 ? 31.956 4.927 39.743 1.00 42.41 191 THR A C 1
ATOM 1560 O O . THR A 1 191 ? 32.888 4.128 39.844 1.00 42.41 191 THR A O 1
ATOM 1563 N N . ARG A 1 192 ? 32.127 6.244 39.837 1.00 37.22 192 ARG A N 1
ATOM 1564 C CA . ARG A 1 192 ? 33.228 6.871 40.573 1.00 37.22 192 ARG A CA 1
ATOM 1565 C C . ARG A 1 192 ? 32.629 8.009 41.385 1.00 37.22 192 ARG A C 1
ATOM 1567 O O . ARG A 1 192 ? 32.104 8.953 40.809 1.00 37.22 192 ARG A O 1
ATOM 1574 N N . GLY A 1 193 ? 32.665 7.844 42.702 1.00 39.94 193 GLY A N 1
ATOM 1575 C CA . GLY A 1 193 ? 32.567 8.948 43.640 1.00 39.94 193 GLY A CA 1
ATOM 1576 C C . GLY A 1 193 ? 33.956 9.524 43.894 1.00 39.94 193 GLY A C 1
ATOM 1577 O O . GLY A 1 193 ? 34.945 8.786 43.877 1.00 39.94 193 GLY A O 1
ATOM 1578 N N . ALA A 1 194 ? 33.985 10.831 44.092 1.00 38.44 194 ALA A N 1
ATOM 1579 C CA . ALA A 1 194 ? 34.691 11.532 45.154 1.00 38.44 194 ALA A CA 1
ATOM 1580 C C . ALA A 1 194 ? 33.899 12.823 45.389 1.00 38.44 194 ALA A C 1
ATOM 1582 O O . ALA A 1 194 ? 33.499 13.429 44.367 1.00 38.44 194 ALA A O 1
#

Sequence (194 aa):
MHPNADHHPLVPHNPGYPGLIICNRLEVSEGVWSLLIHSGNRGTPVQWIYAGQYENRLVGEMEPEDFKNQRDLLKKAWVERIWRLKNHPRFSEMRARISLRKQGKVLTDENVQTEKQRSDITSIIAPDDIILALENGEEKLMMFTLLCVGYDHSLARELEYESKKWKSKNTFIPGDGATPIDRTRKRKRTTRGA

InterPro domains:
  IPR046520 Domain of unknown function DUF6697 [PF20411] (1-160)

Foldseek 3Di:
DEDDCLQAVFPDPAAQDKTKHWDPDPCLQPDKDFYWYWDDDPPDPTATAGRAIWHKDFPWWQDLVNLVPDDPSNLLVVLVCLLPCLVDVQSLLLLQQLLCVLVVHDDDPVSSVVSSPDPCSCVRDDSVSSNVCSNVVVDTIIMIMIHHPGHDPVVRVVSVVVRVVVCVVDVDDPDDDPPDPPPDDDDPDDDDDD

Organism: NCBI:txid56174

pLDDT: mea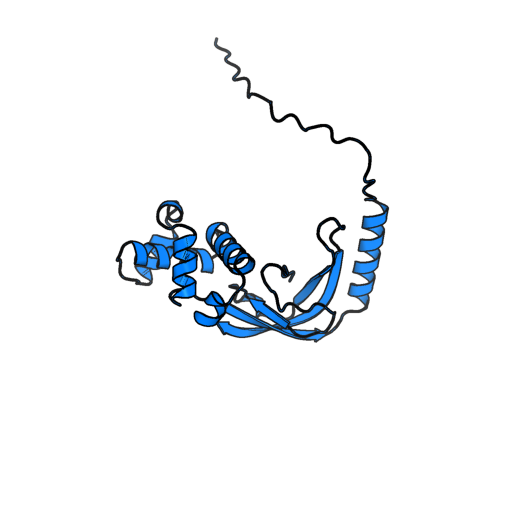n 84.77, std 18.44, range [32.94, 98.38]

Secondary structure (DSSP, 8-state):
----TTT-TTS-SSTT--EEEE-S-GGGGSSEEEEEEEE--TTSPPEEEEEEEEEEEEEEE--HHHHHTS-HHHHHHHHHHHHH-TT-HHHHHHHHHHHHHHTT----HHHHHHHHT-TTGGGTS-HHHHHHHHHTTSS--EEEEEEEEE--HHHHHHHHHHHHHHHHH----TTS------------------

Radius of gyration: 22.18 Å; chains: 1; bounding box: 52×40×68 Å